Protein AF-A0A511N7L4-F1 (afdb_monomer_lite)

Structure (mmCIF, N/CA/C/O backbone):
data_AF-A0A511N7L4-F1
#
_entry.id   AF-A0A511N7L4-F1
#
loop_
_atom_site.group_PDB
_atom_site.id
_atom_site.type_symbol
_atom_site.label_atom_id
_atom_site.label_alt_id
_atom_site.label_comp_id
_atom_site.label_asym_id
_atom_site.label_entity_id
_atom_site.label_seq_id
_atom_site.pdbx_PDB_ins_code
_atom_site.Cartn_x
_atom_site.Cartn_y
_atom_site.Cartn_z
_atom_site.occupancy
_atom_site.B_iso_or_equiv
_atom_site.auth_seq_id
_atom_site.auth_comp_id
_atom_site.auth_asym_id
_atom_site.auth_atom_id
_atom_site.pdbx_PDB_model_num
ATOM 1 N N . MET A 1 1 ? 16.315 21.859 -2.098 1.00 33.00 1 MET A N 1
ATOM 2 C CA . MET A 1 1 ? 14.936 22.378 -2.155 1.00 33.00 1 MET A CA 1
ATOM 3 C C . MET A 1 1 ? 14.084 21.177 -2.526 1.00 33.00 1 MET A C 1
ATOM 5 O O . MET A 1 1 ? 14.303 20.642 -3.602 1.00 33.00 1 MET A O 1
ATOM 9 N N . LEU A 1 2 ? 13.304 20.626 -1.590 1.00 39.34 2 LEU A N 1
ATOM 10 C CA . LEU A 1 2 ? 12.375 19.543 -1.924 1.00 39.34 2 LEU A CA 1
ATOM 11 C C . LEU A 1 2 ? 11.357 20.159 -2.887 1.00 39.34 2 LEU A C 1
ATOM 13 O O . LEU A 1 2 ? 10.739 21.154 -2.514 1.00 39.34 2 LEU A O 1
ATOM 17 N N . GLU A 1 3 ? 11.254 19.630 -4.111 1.00 48.72 3 GLU A N 1
ATOM 18 C CA . GLU A 1 3 ? 10.067 19.814 -4.959 1.00 48.72 3 GLU A CA 1
ATOM 19 C C . GLU A 1 3 ? 8.860 19.705 -4.025 1.00 48.72 3 GLU A C 1
ATOM 21 O O . GLU A 1 3 ? 8.795 18.756 -3.230 1.00 48.72 3 GLU A O 1
ATOM 26 N N . THR A 1 4 ? 7.994 20.719 -3.984 1.00 55.72 4 THR A N 1
ATOM 27 C CA . THR A 1 4 ? 6.901 20.673 -3.014 1.00 55.72 4 THR A CA 1
ATOM 28 C C . THR A 1 4 ? 6.057 19.439 -3.323 1.00 55.72 4 THR A C 1
ATOM 30 O O . THR A 1 4 ? 5.954 19.023 -4.477 1.00 55.72 4 THR A O 1
ATOM 33 N N . VAL A 1 5 ? 5.489 18.793 -2.301 1.00 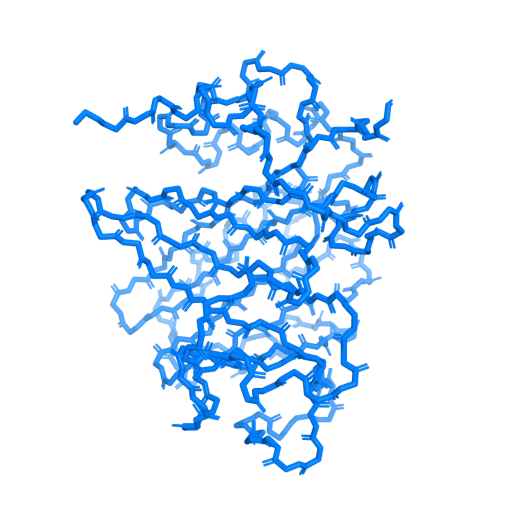52.12 5 VAL A N 1
ATOM 34 C CA . VAL A 1 5 ? 4.606 17.627 -2.500 1.00 52.12 5 VAL A CA 1
ATOM 35 C C . VAL A 1 5 ? 3.534 17.973 -3.550 1.00 52.12 5 VAL A C 1
ATOM 37 O O . VAL A 1 5 ? 3.218 17.166 -4.413 1.00 52.12 5 VAL A O 1
ATOM 40 N N . THR A 1 6 ? 3.087 19.226 -3.548 1.00 54.78 6 THR A N 1
ATOM 41 C CA . THR A 1 6 ? 2.227 19.898 -4.525 1.00 54.78 6 THR A CA 1
ATOM 42 C C . THR A 1 6 ? 2.744 19.829 -5.973 1.00 54.78 6 THR A C 1
ATOM 44 O O . THR A 1 6 ? 1.979 19.474 -6.869 1.00 54.78 6 THR A O 1
ATOM 47 N N . ASP A 1 7 ? 4.033 20.087 -6.217 1.00 56.03 7 ASP A N 1
ATOM 48 C CA . ASP A 1 7 ? 4.646 20.024 -7.556 1.00 56.03 7 ASP A CA 1
ATOM 49 C C . ASP A 1 7 ? 4.658 18.588 -8.107 1.00 56.03 7 ASP A C 1
ATOM 51 O O . ASP A 1 7 ? 4.400 18.370 -9.289 1.00 56.03 7 ASP A O 1
ATOM 55 N N . LEU A 1 8 ? 4.883 17.596 -7.237 1.00 55.50 8 LEU A N 1
ATOM 56 C CA . LEU A 1 8 ? 4.886 16.170 -7.595 1.00 55.50 8 LEU A CA 1
ATOM 57 C C . LEU A 1 8 ? 3.478 15.559 -7.730 1.00 55.50 8 LEU A C 1
ATOM 59 O O . LEU A 1 8 ? 3.349 14.475 -8.301 1.00 55.50 8 LEU A O 1
ATOM 63 N N . LEU A 1 9 ? 2.440 16.226 -7.209 1.00 59.16 9 LEU A N 1
ATOM 64 C CA . LEU A 1 9 ? 1.046 15.757 -7.214 1.00 59.16 9 LEU A CA 1
ATOM 65 C C . LEU A 1 9 ? 0.199 16.309 -8.376 1.00 59.16 9 LEU A C 1
ATOM 67 O O . LEU A 1 9 ? -0.781 15.669 -8.753 1.00 59.16 9 LEU A O 1
ATOM 71 N N . ILE A 1 10 ? 0.526 17.491 -8.921 1.00 52.78 10 ILE A N 1
ATOM 72 C CA . ILE A 1 10 ? -0.368 18.247 -9.837 1.00 52.78 10 ILE A CA 1
ATOM 73 C C . ILE A 1 10 ? 0.161 18.311 -11.269 1.00 52.78 10 ILE A C 1
ATOM 75 O O . ILE A 1 10 ? -0.605 18.423 -12.22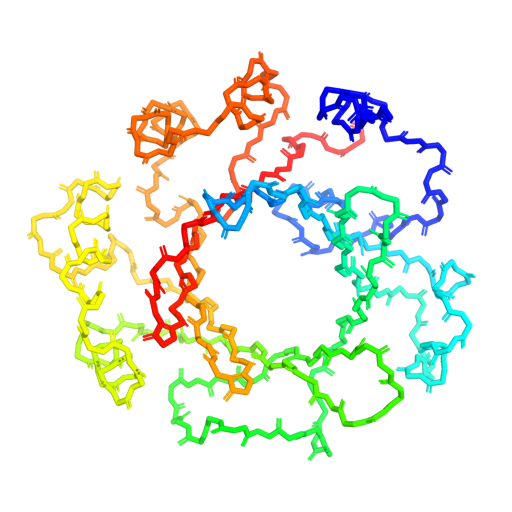3 1.00 52.78 10 ILE A O 1
ATOM 79 N N . SER A 1 11 ? 1.471 18.227 -11.440 1.00 49.41 11 SER A N 1
ATOM 80 C CA . SER A 1 11 ? 2.093 18.010 -12.736 1.00 49.41 11 SER A CA 1
ATOM 81 C C . SER A 1 11 ? 3.010 16.825 -12.551 1.00 49.41 11 SER A C 1
ATOM 83 O O . SER A 1 11 ? 4.188 17.043 -12.270 1.00 49.41 11 SER A O 1
ATOM 85 N N . PRO A 1 12 ? 2.507 15.572 -12.662 1.00 50.91 12 PRO A N 1
ATOM 86 C CA . PRO A 1 12 ? 3.429 14.477 -12.900 1.00 50.91 12 PRO A CA 1
ATOM 87 C C . PRO A 1 12 ? 4.321 14.978 -14.042 1.00 50.91 12 PRO A C 1
ATOM 89 O O . PRO A 1 12 ? 3.769 15.438 -15.051 1.00 50.91 12 PRO A O 1
ATOM 92 N N . PRO A 1 13 ? 5.659 15.038 -13.882 1.00 46.03 13 PRO A N 1
ATOM 93 C CA . PRO A 1 13 ? 6.534 15.418 -14.983 1.00 46.03 13 PRO A CA 1
ATOM 94 C C . PRO A 1 13 ? 6.149 14.612 -16.234 1.00 46.03 13 PRO A C 1
ATOM 96 O O . PRO A 1 13 ? 5.380 13.660 -16.137 1.00 46.03 13 PRO A O 1
ATOM 99 N N . ASN A 1 14 ? 6.686 14.922 -17.411 1.00 50.12 14 ASN A N 1
ATOM 100 C CA . ASN A 1 14 ? 6.622 14.010 -18.563 1.00 50.12 14 ASN A CA 1
ATOM 101 C C . ASN A 1 14 ? 7.264 12.642 -18.198 1.00 50.12 14 ASN A C 1
ATOM 103 O O . ASN A 1 14 ? 8.372 12.331 -18.627 1.00 50.12 14 ASN A O 1
ATOM 107 N N . LEU A 1 15 ? 6.609 11.835 -17.356 1.00 58.25 15 LEU A N 1
ATOM 108 C CA . LEU A 1 15 ? 7.134 10.727 -16.549 1.00 58.25 15 LEU A CA 1
ATOM 109 C C . LEU A 1 15 ? 7.128 9.427 -17.367 1.00 58.25 15 LEU A C 1
ATOM 111 O O . LEU A 1 15 ? 7.061 8.316 -16.848 1.00 58.25 15 LEU A O 1
ATOM 115 N N . GLY A 1 16 ? 7.269 9.607 -18.676 1.00 62.03 16 GLY A N 1
ATOM 116 C CA . GLY A 1 16 ? 7.432 8.598 -19.696 1.00 62.03 16 GLY A CA 1
ATOM 117 C C . GLY A 1 16 ? 6.225 7.699 -19.926 1.00 62.03 16 GLY A C 1
ATOM 118 O O . GLY A 1 16 ? 5.074 8.115 -19.876 1.00 62.03 16 GLY A O 1
ATOM 119 N N . ASP A 1 17 ? 6.539 6.487 -20.341 1.00 84.69 17 ASP A N 1
ATOM 120 C CA . ASP A 1 17 ? 5.655 5.492 -20.922 1.00 84.69 17 ASP A CA 1
ATOM 121 C C . ASP A 1 17 ? 5.023 4.655 -19.811 1.00 84.69 17 ASP A C 1
ATOM 123 O O . ASP A 1 17 ? 5.534 3.611 -19.401 1.00 84.69 17 ASP A O 1
ATOM 127 N N . PHE A 1 18 ? 3.936 5.186 -19.261 1.00 88.25 18 PHE A N 1
ATOM 128 C CA . PHE A 1 18 ? 3.133 4.496 -18.263 1.00 88.25 18 PHE A CA 1
ATOM 129 C C . PHE A 1 18 ? 2.311 3.367 -18.877 1.00 88.25 18 PHE A C 1
ATOM 131 O O . PHE A 1 18 ? 1.890 3.441 -20.032 1.00 88.25 18 PHE A O 1
ATOM 138 N N . ASN A 1 19 ? 1.992 2.365 -18.062 1.00 89.69 19 ASN A N 1
ATOM 139 C CA . ASN A 1 19 ? 1.049 1.326 -18.449 1.00 89.69 19 ASN A CA 1
ATOM 140 C C . ASN A 1 19 ? -0.362 1.922 -18.668 1.00 89.69 19 ASN A C 1
ATOM 142 O O . ASN A 1 19 ? -0.991 2.381 -17.707 1.00 89.69 19 ASN A O 1
ATOM 146 N N . PRO A 1 20 ? -0.917 1.898 -19.898 1.00 87.19 20 PRO A N 1
ATOM 147 C CA . PRO A 1 20 ? -2.251 2.438 -20.171 1.00 87.19 20 PRO A CA 1
ATOM 148 C C . PRO A 1 20 ? -3.374 1.621 -19.514 1.00 87.19 20 PRO A C 1
ATOM 150 O O . PRO A 1 20 ? -4.504 2.108 -19.413 1.00 87.19 20 PRO A O 1
ATOM 153 N N . GLN A 1 21 ? -3.076 0.392 -19.086 1.00 90.50 21 GLN A N 1
ATOM 154 C CA . GLN A 1 21 ? -3.975 -0.539 -18.402 1.00 90.50 21 GLN A CA 1
ATOM 155 C C . GLN A 1 21 ? -3.470 -0.848 -16.983 1.00 90.50 21 GLN A C 1
ATOM 157 O O . GLN A 1 21 ? -3.616 -1.971 -16.505 1.00 90.50 21 GLN A O 1
ATOM 162 N N . SER A 1 22 ? -2.845 0.137 -16.328 1.00 91.81 22 SER A N 1
ATOM 163 C CA . SER A 1 22 ? -2.316 -0.012 -14.972 1.00 91.81 22 SER A CA 1
ATOM 164 C C . SER A 1 22 ? -3.357 -0.582 -14.011 1.00 91.81 22 SER A C 1
ATOM 166 O O . SER A 1 22 ? -4.480 -0.085 -13.911 1.00 91.81 22 SER A O 1
ATOM 168 N N . THR A 1 23 ? -2.942 -1.598 -13.259 1.00 92.44 23 THR A N 1
ATOM 169 C CA . THR A 1 23 ? -3.690 -2.156 -12.127 1.00 92.44 23 THR A CA 1
ATOM 170 C C . THR A 1 23 ? -3.114 -1.702 -10.787 1.00 92.44 23 THR A C 1
ATOM 172 O O . THR A 1 23 ? -3.504 -2.237 -9.752 1.00 92.44 23 THR A O 1
ATOM 175 N N . LEU A 1 24 ? -2.178 -0.742 -10.791 1.00 92.50 24 LEU A N 1
ATOM 176 C CA . LEU A 1 24 ? -1.517 -0.251 -9.579 1.00 92.50 24 LEU A CA 1
ATOM 177 C C . LEU A 1 24 ? -2.517 0.353 -8.591 1.00 92.50 24 LEU A C 1
ATOM 179 O O . LEU A 1 24 ? -2.373 0.190 -7.385 1.00 92.50 24 LEU A O 1
ATOM 183 N N . THR A 1 25 ? -3.537 1.045 -9.100 1.00 92.88 25 THR A N 1
ATOM 184 C CA . THR A 1 25 ? -4.555 1.693 -8.272 1.00 92.88 25 THR A CA 1
ATOM 185 C C . THR A 1 25 ? -5.967 1.377 -8.768 1.00 92.88 25 THR A C 1
ATOM 187 O O . THR A 1 25 ? -6.153 1.096 -9.955 1.00 92.88 25 THR A O 1
ATOM 190 N N . PRO A 1 26 ? -6.999 1.473 -7.905 1.00 89.00 26 PRO A N 1
ATOM 191 C CA . PRO A 1 26 ? -8.380 1.186 -8.299 1.00 89.00 26 PRO A CA 1
ATOM 192 C C . PRO A 1 26 ? -8.933 2.096 -9.407 1.00 89.00 26 PRO A C 1
ATOM 194 O O . PRO A 1 26 ? -9.853 1.696 -10.114 1.00 89.00 26 PRO A O 1
ATOM 197 N N . SER A 1 27 ? -8.401 3.315 -9.563 1.00 89.25 27 SER A N 1
ATOM 198 C CA . SER A 1 27 ? -8.796 4.245 -10.632 1.00 89.25 27 SER A CA 1
ATOM 199 C C . SER A 1 27 ? -8.090 3.973 -11.966 1.00 89.25 27 SER A C 1
ATOM 201 O O . SER A 1 27 ? -8.342 4.677 -12.944 1.00 89.25 27 SER A O 1
ATOM 203 N N . GLY A 1 28 ? -7.187 2.987 -12.021 1.00 91.75 28 GLY A N 1
ATOM 204 C CA . GLY A 1 28 ? -6.318 2.745 -13.172 1.00 91.75 28 GLY A CA 1
ATOM 205 C C . GLY A 1 28 ? -5.202 3.786 -13.321 1.00 91.75 28 GLY A C 1
ATOM 206 O O . GLY A 1 28 ? -4.546 3.842 -14.361 1.00 91.75 28 GLY A O 1
ATOM 207 N N . CYS A 1 29 ? -4.977 4.628 -12.305 1.00 91.50 29 CYS A N 1
ATOM 208 C CA . CYS A 1 29 ? -3.857 5.558 -12.288 1.00 91.50 29 CYS A CA 1
ATOM 209 C C . CYS A 1 29 ? -2.536 4.780 -12.106 1.00 91.50 29 CYS A C 1
ATOM 211 O O . CYS A 1 29 ? -2.433 3.955 -11.193 1.00 91.50 29 CYS A O 1
ATOM 213 N N . PRO A 1 30 ? -1.505 5.019 -12.937 1.00 92.31 30 PRO A N 1
ATOM 214 C CA . PRO A 1 30 ? -0.198 4.370 -12.858 1.00 92.31 30 PRO A CA 1
ATOM 215 C C . PRO A 1 30 ? 0.712 5.017 -11.811 1.00 92.31 30 PRO A C 1
ATOM 217 O O . PRO A 1 30 ? 1.926 4.848 -11.874 1.00 92.31 30 PRO A O 1
ATOM 220 N N . ILE A 1 31 ? 0.139 5.777 -10.873 1.00 90.88 31 ILE A N 1
ATOM 221 C CA . ILE A 1 31 ? 0.857 6.468 -9.809 1.00 90.88 31 ILE A CA 1
ATOM 222 C C . ILE A 1 31 ? 0.084 6.307 -8.499 1.00 90.88 31 ILE A C 1
ATOM 224 O O . ILE A 1 31 ? -1.109 6.608 -8.422 1.00 90.88 31 ILE A O 1
ATOM 228 N N . GLU A 1 32 ? 0.783 5.878 -7.457 1.00 93.06 32 GLU A N 1
ATOM 229 C CA . GLU A 1 32 ? 0.314 5.940 -6.074 1.00 93.06 32 GLU A CA 1
ATOM 230 C C . GLU A 1 32 ? 1.348 6.693 -5.241 1.00 93.06 32 GLU A C 1
ATOM 232 O O . GLU A 1 32 ? 2.531 6.359 -5.276 1.00 93.06 32 GLU A O 1
ATOM 237 N N . TRP A 1 33 ? 0.923 7.704 -4.488 1.00 92.44 33 TRP A N 1
ATOM 238 C CA . TRP A 1 33 ? 1.773 8.388 -3.517 1.00 92.44 33 TRP A CA 1
ATOM 239 C C . TRP A 1 33 ? 1.506 7.835 -2.128 1.00 92.44 33 TRP A C 1
ATOM 241 O O . TRP A 1 33 ? 0.355 7.693 -1.727 1.00 92.44 33 TRP A O 1
ATOM 251 N N . THR A 1 34 ? 2.568 7.614 -1.365 1.00 93.31 34 THR A N 1
ATOM 252 C CA . THR A 1 34 ? 2.497 7.106 0.001 1.00 93.31 34 THR A CA 1
ATOM 253 C C . THR A 1 34 ? 3.169 8.085 0.950 1.00 93.31 34 THR A C 1
ATOM 255 O O . THR A 1 34 ? 4.371 8.353 0.865 1.00 93.31 34 THR A O 1
ATOM 258 N N . PHE A 1 35 ? 2.382 8.604 1.886 1.00 92.06 35 PHE A N 1
ATOM 259 C CA . PHE A 1 35 ? 2.865 9.402 3.007 1.00 92.06 35 PHE A CA 1
ATOM 260 C C . PHE A 1 35 ? 3.192 8.488 4.178 1.00 92.06 35 PHE A C 1
ATOM 262 O O . PHE A 1 35 ? 2.412 7.590 4.482 1.00 92.06 35 PHE A O 1
ATOM 269 N N . ALA A 1 36 ? 4.308 8.732 4.861 1.00 91.19 36 ALA A N 1
ATOM 270 C CA . ALA A 1 36 ? 4.699 7.998 6.061 1.00 91.19 36 ALA A CA 1
ATOM 271 C C . ALA A 1 36 ? 4.820 8.948 7.255 1.00 91.19 36 ALA A C 1
ATOM 273 O O . ALA A 1 36 ? 5.428 10.010 7.142 1.00 91.19 36 ALA A O 1
ATOM 274 N N . SER A 1 37 ? 4.279 8.563 8.415 1.00 89.62 37 SER A N 1
ATOM 275 C CA . SER A 1 37 ? 4.320 9.401 9.622 1.00 89.62 37 SER A CA 1
ATOM 276 C C . SER A 1 37 ? 5.741 9.629 10.131 1.00 89.62 37 SER A C 1
ATOM 278 O O . SER A 1 37 ? 5.993 10.622 10.808 1.00 89.62 37 SER A O 1
ATOM 280 N N . HIS A 1 38 ? 6.665 8.696 9.861 1.00 82.81 38 HIS A N 1
ATOM 281 C CA . HIS A 1 38 ? 8.066 8.848 10.230 1.00 82.81 38 HIS A CA 1
ATOM 282 C C . HIS A 1 38 ? 9.005 7.850 9.505 1.00 82.81 38 HIS A C 1
ATOM 284 O O . HIS A 1 38 ? 8.701 6.659 9.475 1.00 82.81 38 HIS A O 1
ATOM 290 N N . PRO A 1 39 ? 10.184 8.272 8.999 1.00 73.56 39 PRO A N 1
ATOM 291 C CA . PRO A 1 39 ? 10.529 9.668 8.736 1.00 73.56 39 PRO A CA 1
ATOM 292 C C . PRO A 1 39 ? 9.524 10.274 7.750 1.00 73.56 39 PRO A C 1
ATOM 294 O O . PRO A 1 39 ? 9.004 9.550 6.898 1.00 73.56 39 PRO A O 1
ATOM 297 N N . GLU A 1 40 ? 9.258 11.579 7.871 1.00 71.00 40 GLU A N 1
ATOM 298 C CA . GLU A 1 40 ? 8.428 12.311 6.906 1.00 71.00 40 GLU A CA 1
ATOM 299 C C . GLU A 1 40 ? 9.093 12.211 5.531 1.00 71.00 40 GLU A C 1
ATOM 301 O O . GLU A 1 40 ? 10.061 12.903 5.212 1.00 71.00 40 GLU A O 1
ATOM 306 N N . THR A 1 41 ? 8.630 11.249 4.746 1.00 73.44 41 THR A N 1
ATOM 307 C CA . THR A 1 41 ? 9.169 10.920 3.434 1.00 73.44 41 THR A CA 1
ATOM 308 C C . THR A 1 41 ? 7.998 10.742 2.497 1.00 73.44 41 THR A C 1
ATOM 310 O O . THR A 1 41 ? 7.020 10.069 2.825 1.00 73.44 41 THR A O 1
ATOM 313 N N . LEU A 1 42 ? 8.106 11.367 1.328 1.00 74.25 42 LEU A N 1
ATOM 314 C CA . LEU A 1 42 ? 7.215 11.085 0.222 1.00 74.25 42 LEU A CA 1
ATOM 315 C C . LEU A 1 42 ? 7.773 9.872 -0.516 1.00 74.25 42 LEU A C 1
ATOM 317 O O . LEU A 1 42 ? 8.892 9.897 -1.042 1.00 74.25 42 LEU A O 1
ATOM 321 N N . ARG A 1 43 ? 6.983 8.809 -0.518 1.00 88.88 43 ARG A N 1
ATOM 322 C CA . ARG A 1 43 ? 7.202 7.611 -1.318 1.00 88.88 43 ARG A CA 1
ATOM 323 C C . ARG A 1 43 ? 6.194 7.634 -2.457 1.00 88.88 43 ARG A C 1
ATOM 325 O O . ARG A 1 43 ? 5.118 8.213 -2.311 1.00 88.88 43 ARG A O 1
ATOM 332 N N . TYR A 1 44 ? 6.520 7.031 -3.584 1.00 89.94 44 TYR A N 1
ATOM 333 C CA . TYR A 1 44 ? 5.533 6.816 -4.633 1.00 89.94 44 TYR A CA 1
ATOM 334 C C . TYR A 1 44 ? 5.864 5.572 -5.441 1.00 89.94 44 TYR A C 1
ATOM 336 O O . TYR A 1 44 ? 7.032 5.224 -5.612 1.00 89.94 44 TYR A O 1
ATOM 344 N N . THR A 1 45 ? 4.828 4.911 -5.929 1.00 93.19 45 THR A N 1
ATOM 345 C CA . THR A 1 45 ? 4.924 3.751 -6.808 1.00 93.19 45 THR A CA 1
ATOM 346 C C . THR A 1 45 ? 4.457 4.158 -8.195 1.00 93.19 45 THR A C 1
ATOM 348 O O . THR A 1 45 ? 3.447 4.849 -8.327 1.00 93.19 45 THR A O 1
ATOM 351 N N . LEU A 1 46 ? 5.202 3.756 -9.222 1.00 92.69 46 LEU A N 1
ATOM 352 C CA . LEU A 1 46 ? 4.889 4.018 -10.627 1.00 92.69 46 LEU A CA 1
ATOM 353 C C . LEU A 1 46 ? 4.741 2.706 -11.399 1.00 92.69 46 LEU A C 1
ATOM 355 O O . LEU A 1 46 ? 5.555 1.809 -11.198 1.00 92.69 46 LEU A O 1
ATOM 359 N N . ASP A 1 47 ? 3.775 2.618 -12.314 1.00 92.94 47 ASP A N 1
ATOM 360 C CA . ASP A 1 47 ? 3.657 1.514 -13.283 1.00 92.94 47 ASP A CA 1
ATOM 361 C C . ASP A 1 47 ? 4.263 1.919 -14.638 1.00 92.94 47 ASP A C 1
ATOM 363 O O . ASP A 1 47 ? 3.629 2.604 -15.448 1.00 92.94 47 ASP A O 1
ATOM 367 N N . LEU A 1 48 ? 5.528 1.551 -14.848 1.00 90.44 48 LEU A N 1
ATOM 368 C CA . LEU A 1 48 ? 6.387 2.078 -15.910 1.00 90.44 48 LEU A CA 1
ATOM 369 C C . LEU A 1 48 ? 6.772 1.019 -16.934 1.00 90.44 48 LEU A C 1
ATOM 371 O O . LEU A 1 48 ? 6.988 -0.146 -16.598 1.00 90.44 48 LEU A O 1
ATOM 375 N N . HIS A 1 49 ? 6.983 1.454 -18.176 1.00 90.31 49 HIS A N 1
ATOM 376 C CA . HIS A 1 49 ? 7.601 0.621 -19.198 1.00 90.31 49 HIS A CA 1
ATOM 377 C C . HIS A 1 49 ? 9.040 0.255 -18.802 1.00 90.31 49 HIS A C 1
ATOM 379 O O . HIS A 1 49 ? 9.834 1.099 -18.375 1.00 90.31 49 HIS A O 1
ATOM 385 N N . ALA A 1 50 ? 9.432 -0.988 -19.090 1.00 88.19 50 ALA A N 1
ATOM 386 C CA . ALA A 1 50 ? 10.759 -1.557 -18.837 1.00 88.19 50 ALA A CA 1
ATOM 387 C C . ALA A 1 50 ? 11.963 -0.694 -19.268 1.00 88.19 50 ALA A C 1
ATOM 389 O O . ALA A 1 50 ? 13.032 -0.759 -18.663 1.00 88.19 50 ALA A O 1
ATOM 390 N N . ARG A 1 51 ? 11.811 0.158 -20.292 1.00 88.19 51 ARG A N 1
ATOM 391 C CA . ARG A 1 51 ? 12.889 1.018 -20.801 1.00 88.19 51 ARG A CA 1
ATOM 392 C C . ARG A 1 51 ? 13.289 2.125 -19.820 1.00 88.19 51 ARG A C 1
ATOM 394 O O . ARG A 1 51 ? 14.428 2.586 -19.854 1.00 88.19 51 ARG A O 1
ATOM 401 N N . GLN A 1 52 ? 12.371 2.527 -18.942 1.00 88.62 52 GLN A N 1
ATOM 402 C CA . GLN A 1 52 ? 12.585 3.571 -17.934 1.00 88.62 52 GLN A CA 1
ATOM 403 C C . GLN A 1 52 ? 13.153 3.037 -16.621 1.00 88.62 52 GLN A C 1
ATOM 405 O O . GLN A 1 52 ? 13.453 3.812 -15.717 1.00 88.62 52 GLN A O 1
ATOM 410 N N . ILE A 1 53 ? 13.303 1.721 -16.508 1.00 88.69 53 ILE A N 1
ATOM 411 C CA . ILE A 1 53 ? 13.769 1.082 -15.287 1.00 88.69 53 ILE A CA 1
ATOM 412 C C . ILE A 1 53 ? 15.286 1.252 -15.173 1.00 88.69 53 ILE A C 1
ATOM 414 O O . ILE A 1 53 ? 15.985 1.089 -16.187 1.00 88.69 53 ILE A O 1
ATOM 418 N N . PRO A 1 54 ? 15.811 1.579 -13.971 1.00 88.56 54 PRO A N 1
ATOM 419 C CA . PRO A 1 54 ? 17.244 1.719 -13.749 1.00 88.56 54 PRO A CA 1
ATOM 420 C C . PRO A 1 54 ? 18.030 0.508 -14.255 1.00 88.56 54 PRO A C 1
ATOM 422 O O . PRO A 1 54 ? 17.627 -0.635 -14.041 1.00 88.56 54 PRO A O 1
ATOM 425 N N . GLU A 1 55 ? 19.174 0.751 -14.897 1.00 90.38 55 GLU A N 1
ATOM 426 C CA . GLU A 1 55 ? 19.931 -0.289 -15.613 1.00 90.38 55 GLU A CA 1
ATOM 427 C C . GLU A 1 55 ? 20.293 -1.491 -14.737 1.00 90.38 55 GLU A C 1
ATOM 429 O O . GLU A 1 55 ? 20.184 -2.630 -15.182 1.00 90.38 55 GLU A O 1
ATOM 434 N N . HIS A 1 56 ? 20.631 -1.248 -13.469 1.00 90.69 56 HIS A N 1
ATOM 435 C CA . HIS A 1 56 ? 20.975 -2.290 -12.500 1.00 90.69 56 HIS A CA 1
ATOM 436 C C . HIS A 1 56 ? 19.801 -3.216 -12.124 1.00 90.69 56 HIS A C 1
ATOM 438 O O . HIS A 1 56 ? 20.037 -4.297 -11.591 1.00 90.69 56 HIS A O 1
ATOM 444 N N . LEU A 1 57 ? 18.551 -2.820 -12.399 1.00 91.25 57 LEU A N 1
ATOM 445 C CA . LEU A 1 57 ? 17.343 -3.618 -12.145 1.00 91.25 57 LEU A CA 1
ATOM 446 C C . LEU A 1 57 ? 16.789 -4.285 -13.410 1.00 91.25 57 LEU A C 1
ATOM 448 O O . LEU A 1 57 ? 16.033 -5.245 -13.299 1.00 91.25 57 LEU A O 1
ATOM 452 N N . ARG A 1 58 ? 17.183 -3.842 -14.612 1.00 89.69 58 ARG A N 1
ATOM 453 C CA . ARG A 1 58 ? 16.711 -4.420 -15.886 1.00 89.69 58 ARG A CA 1
ATOM 454 C C . ARG A 1 58 ? 16.905 -5.940 -16.018 1.00 89.69 58 ARG A C 1
ATOM 456 O O . ARG A 1 58 ? 16.023 -6.568 -16.602 1.00 89.69 58 ARG A O 1
ATOM 463 N N . PRO A 1 59 ? 17.969 -6.572 -15.475 1.00 91.69 59 PRO A N 1
ATOM 464 C CA . PRO A 1 59 ? 18.104 -8.030 -15.521 1.00 91.69 59 PRO A CA 1
ATOM 465 C C . PRO A 1 59 ? 16.952 -8.800 -14.855 1.00 91.69 59 PRO A C 1
ATOM 467 O O . PRO A 1 59 ? 16.760 -9.972 -15.157 1.00 91.69 59 PRO A O 1
ATOM 470 N N . LEU A 1 60 ? 16.172 -8.155 -13.979 1.00 87.81 60 LEU A N 1
ATOM 471 C CA . LEU A 1 60 ? 15.013 -8.747 -13.303 1.00 87.81 60 LEU A CA 1
ATOM 472 C C . LEU A 1 60 ? 13.717 -8.686 -14.122 1.00 87.81 60 LEU A C 1
ATOM 474 O O . LEU A 1 60 ? 12.671 -9.120 -13.642 1.00 87.81 60 LEU A O 1
ATOM 478 N N . MET A 1 61 ? 13.772 -8.151 -15.343 1.00 86.69 61 MET A N 1
ATOM 479 C CA . MET A 1 61 ? 12.602 -7.913 -16.189 1.00 86.69 61 MET A CA 1
ATOM 480 C C . MET A 1 61 ? 12.513 -8.759 -17.473 1.00 86.69 61 MET A C 1
ATOM 482 O O . MET A 1 61 ? 11.972 -8.264 -18.468 1.00 86.69 61 MET A O 1
ATOM 486 N N . PRO A 1 62 ? 13.028 -10.003 -17.541 1.00 83.75 62 PRO A N 1
ATOM 487 C CA . PRO A 1 62 ? 12.939 -10.764 -18.779 1.00 83.75 62 PRO A CA 1
ATOM 488 C C . PRO A 1 62 ? 11.464 -11.006 -19.138 1.00 83.75 62 PRO A C 1
ATOM 490 O O . PRO A 1 62 ? 10.727 -11.641 -18.390 1.00 83.75 62 PRO A O 1
ATOM 493 N N . GLY A 1 63 ? 11.033 -10.471 -20.284 1.00 83.38 63 GLY A N 1
ATOM 494 C CA . GLY A 1 63 ? 9.670 -10.637 -20.800 1.00 83.38 63 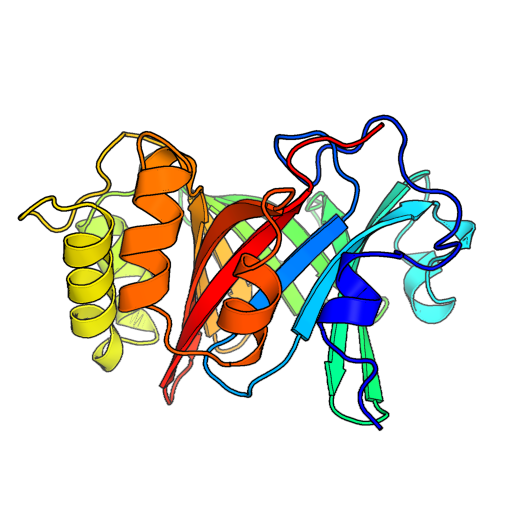GLY A CA 1
ATOM 495 C C . GLY A 1 63 ? 8.601 -9.719 -20.192 1.00 83.38 63 GLY A C 1
ATOM 496 O O . GLY A 1 63 ? 7.437 -9.856 -20.556 1.00 83.38 63 GLY A O 1
ATOM 497 N N . LEU A 1 64 ? 8.960 -8.776 -19.312 1.00 85.25 64 LEU A N 1
ATOM 498 C CA . LEU A 1 64 ? 8.013 -7.800 -18.759 1.00 85.25 64 LEU A CA 1
ATOM 499 C C . LEU A 1 64 ? 8.014 -6.509 -19.585 1.00 85.25 64 LEU A C 1
ATOM 501 O O . LEU A 1 64 ? 9.049 -5.858 -19.724 1.00 85.25 64 LEU A O 1
ATOM 505 N N . THR A 1 65 ? 6.853 -6.108 -20.106 1.00 88.50 65 THR A N 1
ATOM 506 C CA . THR A 1 65 ? 6.695 -4.810 -20.791 1.00 88.50 65 THR A CA 1
ATOM 507 C C . THR A 1 65 ? 6.592 -3.661 -19.791 1.00 88.50 65 THR A C 1
ATOM 509 O O . THR A 1 65 ? 7.247 -2.634 -19.967 1.00 88.50 65 THR A O 1
ATOM 512 N N . TYR A 1 66 ? 5.820 -3.867 -18.723 1.00 90.50 66 TYR A N 1
ATOM 513 C CA . TYR A 1 66 ? 5.568 -2.903 -17.656 1.00 90.50 66 TYR A CA 1
ATOM 514 C C . TYR A 1 66 ? 5.857 -3.531 -16.292 1.00 90.50 66 TYR A C 1
ATOM 516 O O . TYR A 1 66 ? 5.790 -4.754 -16.137 1.00 90.50 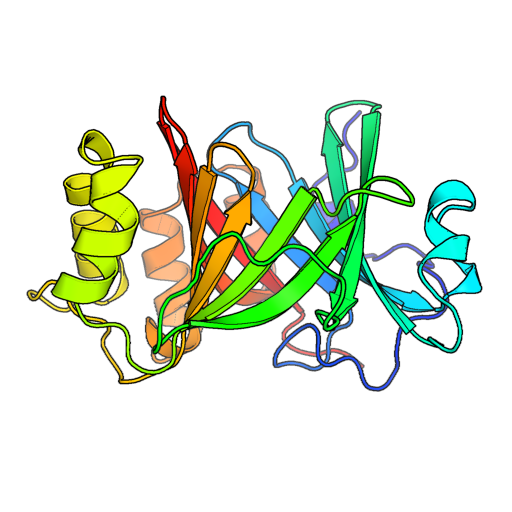66 TYR A O 1
ATOM 524 N N . CYS A 1 67 ? 6.199 -2.703 -15.312 1.00 91.25 67 CYS A N 1
ATOM 525 C CA . CYS A 1 67 ? 6.416 -3.134 -13.939 1.00 91.25 67 CYS A CA 1
ATOM 526 C C . CYS A 1 67 ? 6.200 -1.993 -12.953 1.00 91.25 67 CYS A C 1
ATOM 528 O O . CYS A 1 67 ? 6.333 -0.812 -13.289 1.00 91.25 67 CYS A O 1
ATOM 530 N N . TRP A 1 68 ? 5.984 -2.365 -11.698 1.00 94.31 68 TRP A N 1
ATOM 531 C CA . TRP A 1 68 ? 5.855 -1.403 -10.622 1.00 94.31 68 TRP A CA 1
ATOM 532 C C . TRP A 1 68 ? 7.222 -1.055 -10.046 1.00 94.31 68 TRP A C 1
ATOM 534 O O . TRP A 1 68 ? 8.047 -1.927 -9.772 1.00 94.31 68 TRP A O 1
ATOM 544 N N . VAL A 1 69 ? 7.464 0.235 -9.846 1.00 92.94 69 VAL A N 1
ATOM 545 C CA . VAL A 1 69 ? 8.682 0.744 -9.219 1.00 92.94 69 VAL A CA 1
ATOM 546 C C . VAL A 1 69 ? 8.296 1.597 -8.039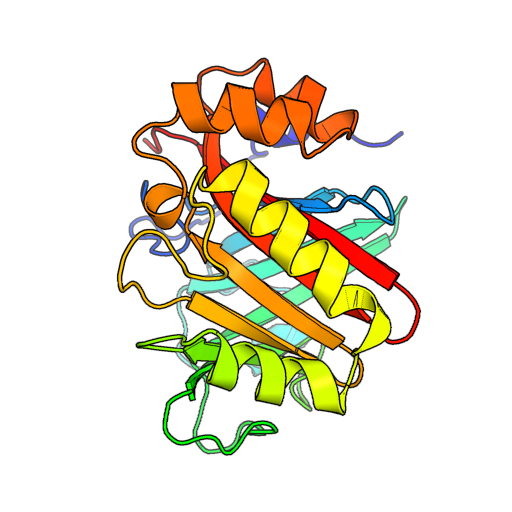 1.00 92.94 69 VAL A C 1
ATOM 548 O O . VAL A 1 69 ? 7.702 2.661 -8.208 1.00 92.94 69 VAL A O 1
ATOM 551 N N . HIS A 1 70 ? 8.677 1.152 -6.852 1.00 93.19 70 HIS A N 1
ATOM 552 C CA . HIS A 1 70 ? 8.589 1.955 -5.651 1.00 93.19 70 HIS A CA 1
ATOM 553 C C . HIS A 1 70 ? 9.829 2.851 -5.554 1.00 93.19 70 HIS A C 1
ATOM 555 O O . HIS A 1 70 ? 10.976 2.407 -5.681 1.00 93.19 70 HIS A O 1
ATOM 561 N N . ILE A 1 71 ? 9.584 4.144 -5.378 1.00 89.44 71 ILE A N 1
ATOM 562 C CA . ILE A 1 71 ? 10.594 5.190 -5.326 1.00 89.44 71 ILE A CA 1
ATOM 563 C C . ILE A 1 71 ? 10.477 5.903 -3.987 1.00 89.44 71 ILE A C 1
ATOM 565 O O . ILE A 1 71 ? 9.425 6.427 -3.616 1.00 89.44 71 ILE A O 1
ATOM 569 N N . GLN A 1 72 ? 11.598 5.962 -3.278 1.00 88.06 72 GLN A N 1
ATOM 570 C CA . GLN A 1 72 ? 11.730 6.713 -2.040 1.00 88.06 72 GLN A CA 1
ATOM 571 C C . GLN A 1 72 ? 12.756 7.825 -2.237 1.00 88.06 72 GLN A C 1
ATOM 573 O O . GLN A 1 72 ? 13.922 7.562 -2.544 1.00 88.06 72 GLN A O 1
ATOM 578 N N . LYS A 1 73 ? 12.330 9.071 -2.020 1.00 80.44 73 LYS A N 1
ATOM 579 C CA . LYS A 1 73 ? 13.213 10.242 -2.018 1.00 80.44 73 LYS A CA 1
ATOM 580 C C . LYS A 1 73 ? 13.540 10.647 -0.578 1.00 80.44 73 LYS A C 1
ATOM 582 O O . LYS A 1 73 ? 12.662 10.732 0.279 1.00 80.44 73 LYS A O 1
ATOM 587 N N . THR A 1 74 ? 14.811 10.897 -0.282 1.00 76.19 74 THR A N 1
ATOM 588 C CA . THR A 1 74 ? 15.273 11.417 1.016 1.00 76.19 74 THR A CA 1
ATOM 589 C C . THR A 1 74 ? 16.387 12.434 0.778 1.00 76.19 74 THR A C 1
ATOM 591 O O . THR A 1 74 ? 17.534 12.082 0.499 1.00 76.19 74 THR A O 1
ATOM 594 N N . GLY A 1 75 ? 16.042 13.723 0.845 1.00 75.06 75 GLY A N 1
ATOM 595 C CA . GLY A 1 75 ? 16.947 14.796 0.425 1.00 75.06 75 GLY A CA 1
ATOM 596 C C . GLY A 1 75 ? 17.300 14.663 -1.060 1.00 75.06 75 GLY A C 1
ATOM 597 O O . GLY A 1 75 ? 16.409 14.629 -1.901 1.00 75.06 75 GLY A O 1
ATOM 598 N N . SER A 1 76 ? 18.593 14.571 -1.377 1.00 77.56 76 SER A N 1
ATOM 599 C CA . SER A 1 76 ? 19.099 14.322 -2.737 1.00 77.56 76 SER A CA 1
ATOM 600 C C . SER A 1 76 ? 19.169 12.838 -3.122 1.00 77.56 76 SER A C 1
ATOM 602 O O . SER A 1 76 ? 19.425 12.523 -4.282 1.00 77.56 76 SER A O 1
ATOM 604 N N . HIS A 1 77 ? 18.962 11.917 -2.177 1.00 81.06 77 HIS A N 1
ATOM 605 C CA . HIS A 1 77 ? 19.074 10.484 -2.435 1.00 81.06 77 HIS A CA 1
ATOM 606 C C . HIS A 1 77 ? 17.736 9.926 -2.919 1.00 81.06 77 HIS A C 1
ATOM 608 O O . HIS A 1 77 ? 16.700 10.140 -2.287 1.00 81.06 77 HIS A O 1
ATOM 614 N N . THR A 1 78 ? 17.770 9.181 -4.025 1.00 84.12 78 THR A N 1
ATOM 615 C CA . THR A 1 78 ? 16.609 8.466 -4.569 1.00 84.12 78 THR A CA 1
ATOM 616 C C . THR A 1 78 ? 16.902 6.974 -4.570 1.00 84.12 78 THR A C 1
ATOM 618 O O . THR A 1 78 ? 17.864 6.526 -5.197 1.00 84.12 78 THR A O 1
ATOM 621 N N . ARG A 1 79 ? 16.070 6.202 -3.876 1.00 88.62 79 ARG A N 1
ATOM 622 C CA . ARG A 1 79 ? 16.132 4.741 -3.861 1.00 88.62 79 ARG A CA 1
ATOM 623 C C . ARG A 1 79 ? 15.022 4.189 -4.743 1.00 88.62 79 ARG A C 1
ATOM 625 O O . ARG A 1 79 ? 13.879 4.619 -4.623 1.00 88.62 79 ARG A O 1
ATOM 632 N N . HIS A 1 80 ? 15.378 3.232 -5.592 1.00 91.19 80 HIS A N 1
ATOM 633 C CA . HIS A 1 80 ? 14.443 2.510 -6.447 1.00 91.19 80 HIS A CA 1
ATOM 634 C C . HIS A 1 80 ? 14.299 1.076 -5.940 1.00 91.19 80 HIS A C 1
ATOM 636 O O . HIS A 1 80 ? 15.262 0.477 -5.449 1.00 91.19 80 HIS A O 1
ATOM 642 N N . GLN A 1 81 ? 13.095 0.540 -6.052 1.00 94.19 81 GLN A N 1
ATOM 643 C CA . GLN A 1 81 ? 12.773 -0.847 -5.767 1.00 94.19 81 GLN A CA 1
ATOM 644 C C . GLN A 1 81 ? 11.839 -1.337 -6.864 1.00 94.19 81 GLN A C 1
ATOM 646 O O . GLN A 1 81 ? 10.749 -0.797 -7.041 1.00 94.19 81 GLN A O 1
ATOM 651 N N . LEU A 1 82 ? 12.274 -2.339 -7.615 1.00 94.50 82 LEU A N 1
ATOM 652 C CA . LEU A 1 82 ? 11.417 -3.011 -8.579 1.00 94.50 82 LEU A CA 1
ATOM 653 C C . LEU A 1 82 ? 10.482 -3.956 -7.825 1.00 94.50 82 LEU A C 1
ATOM 655 O O . LEU A 1 82 ? 10.963 -4.766 -7.036 1.00 94.50 82 LEU A O 1
ATOM 659 N N . LEU A 1 83 ? 9.185 -3.882 -8.098 1.00 94.00 83 LEU A N 1
ATOM 660 C CA . LEU A 1 83 ? 8.183 -4.841 -7.651 1.00 94.00 83 LEU A CA 1
ATOM 661 C C . LEU A 1 83 ? 7.755 -5.679 -8.862 1.00 94.00 83 LEU A C 1
ATOM 663 O O . LEU A 1 83 ? 7.302 -5.142 -9.877 1.00 94.00 83 LEU A O 1
ATOM 667 N N . LYS A 1 84 ? 7.903 -7.000 -8.762 1.00 90.25 84 LYS A N 1
ATOM 668 C CA . LYS A 1 84 ? 7.421 -7.958 -9.769 1.00 90.25 84 LYS A CA 1
ATOM 669 C C . LYS A 1 84 ? 6.563 -9.029 -9.117 1.00 90.25 84 LYS A C 1
ATOM 671 O O . LYS A 1 84 ? 6.640 -9.213 -7.906 1.00 90.25 84 LYS A O 1
ATOM 676 N N . LEU A 1 85 ? 5.799 -9.761 -9.927 1.00 90.75 85 LEU A N 1
ATOM 677 C CA . LEU A 1 85 ? 5.095 -10.958 -9.468 1.00 90.75 85 LEU A CA 1
ATOM 678 C C . LEU A 1 85 ? 6.068 -11.919 -8.777 1.00 90.75 85 LEU A C 1
ATOM 680 O O . LEU A 1 85 ? 7.184 -12.147 -9.265 1.00 90.75 85 LEU A O 1
ATOM 684 N N . HIS A 1 86 ? 5.633 -12.448 -7.636 1.00 90.44 86 HIS A N 1
ATOM 685 C CA . HIS A 1 86 ? 6.393 -13.437 -6.886 1.00 90.44 86 HIS A CA 1
ATOM 686 C C . HIS A 1 86 ? 6.569 -14.705 -7.730 1.00 90.44 86 HIS A C 1
ATOM 688 O O . HIS A 1 86 ? 5.619 -15.205 -8.335 1.00 90.44 86 HIS A O 1
ATOM 694 N N . ASN A 1 87 ? 7.801 -15.195 -7.814 1.00 86.69 87 ASN A N 1
ATOM 695 C CA . ASN A 1 87 ? 8.167 -16.381 -8.578 1.00 86.69 87 ASN A CA 1
ATOM 696 C C . ASN A 1 87 ? 8.516 -17.536 -7.631 1.00 86.69 87 ASN A C 1
ATOM 698 O O . ASN A 1 87 ? 8.960 -17.306 -6.516 1.00 86.69 87 ASN A O 1
ATOM 702 N N . TRP A 1 88 ? 8.426 -18.779 -8.104 1.00 83.12 88 TRP A N 1
ATOM 703 C CA . TRP A 1 88 ? 8.713 -19.986 -7.312 1.00 83.12 88 TRP A CA 1
ATOM 704 C C . TRP A 1 88 ? 10.150 -20.064 -6.756 1.00 83.12 88 TRP A C 1
ATOM 706 O O . TRP A 1 88 ? 10.415 -20.849 -5.854 1.00 83.12 88 TRP A O 1
ATOM 716 N N . ASN A 1 89 ? 11.074 -19.275 -7.314 1.00 84.38 89 ASN A N 1
ATOM 717 C CA . ASN A 1 89 ? 12.463 -19.152 -6.859 1.00 84.38 89 ASN A CA 1
ATOM 718 C C . ASN A 1 89 ? 12.700 -17.983 -5.892 1.00 84.38 89 ASN A C 1
ATOM 720 O O . ASN A 1 89 ? 13.809 -17.844 -5.372 1.00 84.38 89 ASN A O 1
ATOM 724 N N . ASP A 1 90 ? 11.723 -17.093 -5.724 1.00 85.81 90 ASP A N 1
ATOM 725 C CA . ASP A 1 90 ? 11.861 -15.961 -4.817 1.00 85.81 90 ASP A CA 1
ATOM 726 C C . ASP A 1 90 ? 11.700 -16.465 -3.366 1.00 85.81 90 ASP A C 1
ATOM 728 O O . ASP A 1 90 ? 10.956 -17.414 -3.118 1.00 85.81 90 ASP A O 1
ATOM 732 N N . PRO A 1 91 ? 12.401 -15.873 -2.383 1.00 83.44 91 PRO A N 1
ATOM 733 C CA . PRO A 1 91 ? 12.272 -16.297 -0.996 1.00 83.44 91 PRO A CA 1
ATOM 734 C C . PRO A 1 91 ? 10.859 -16.025 -0.465 1.00 83.44 91 PRO A C 1
ATOM 736 O O . PRO A 1 91 ? 10.351 -14.904 -0.566 1.00 83.44 91 PRO A O 1
ATOM 739 N N . ASP A 1 92 ? 10.277 -17.040 0.168 1.00 87.50 92 ASP A N 1
ATOM 740 C CA . ASP A 1 92 ? 9.037 -16.954 0.936 1.00 87.50 92 ASP A CA 1
ATOM 741 C C . ASP A 1 92 ? 9.365 -17.036 2.439 1.00 87.50 92 ASP A C 1
ATOM 743 O O . ASP A 1 92 ? 9.562 -18.128 2.980 1.00 87.50 92 ASP A O 1
ATOM 747 N N . PRO A 1 93 ? 9.545 -15.891 3.124 1.00 81.38 93 PRO A N 1
ATOM 748 C CA . PRO A 1 93 ? 9.765 -15.878 4.568 1.00 81.38 93 PRO A CA 1
ATOM 749 C C . PRO A 1 93 ? 8.518 -16.208 5.403 1.00 81.38 93 PRO A C 1
ATOM 751 O O . PRO A 1 93 ? 8.670 -16.429 6.606 1.00 81.38 93 PRO A O 1
ATOM 754 N N . LEU A 1 94 ? 7.311 -16.225 4.824 1.00 79.00 94 LEU A N 1
ATOM 755 C CA . LEU A 1 94 ? 6.057 -16.389 5.558 1.00 79.00 94 LEU A CA 1
ATOM 756 C C . LEU A 1 94 ? 5.301 -17.628 5.064 1.00 79.00 94 LEU A C 1
ATOM 758 O O . LEU A 1 94 ? 4.333 -17.536 4.318 1.00 79.00 94 LEU A O 1
ATOM 762 N N . TYR A 1 95 ? 5.685 -18.800 5.566 1.00 71.38 95 TYR A N 1
ATOM 763 C CA . TYR A 1 95 ? 4.937 -20.035 5.323 1.00 71.38 95 TYR A CA 1
ATOM 764 C C . TYR A 1 95 ? 3.657 -20.083 6.172 1.00 71.38 95 TYR A C 1
ATOM 766 O O . TYR A 1 95 ? 3.630 -20.713 7.231 1.00 71.38 95 TYR A O 1
ATOM 774 N N . LEU A 1 96 ? 2.594 -19.412 5.720 1.00 75.25 96 LEU A N 1
ATOM 775 C CA . LEU A 1 96 ? 1.275 -19.427 6.360 1.00 75.25 96 LEU A CA 1
ATOM 776 C C . LEU A 1 96 ? 0.169 -19.735 5.352 1.00 75.25 96 LEU A C 1
ATOM 778 O O . LEU A 1 96 ? 0.089 -19.109 4.303 1.00 75.25 96 LEU A O 1
ATOM 782 N N . GLU A 1 97 ? -0.721 -20.660 5.714 1.00 75.94 97 GLU A N 1
ATOM 783 C CA . GLU A 1 97 ? -1.771 -21.198 4.832 1.00 75.94 97 GLU A CA 1
ATOM 784 C C . GLU A 1 97 ? -2.710 -20.112 4.272 1.00 75.94 97 GLU A C 1
ATOM 786 O O . GLU A 1 97 ? -3.090 -20.158 3.104 1.00 75.94 97 GLU A O 1
ATOM 791 N N . ASP A 1 98 ? -3.005 -19.081 5.069 1.00 84.81 98 ASP A N 1
ATOM 792 C CA . ASP A 1 98 ? -3.927 -17.999 4.697 1.00 84.81 98 ASP A CA 1
ATOM 793 C C . ASP A 1 98 ? -3.254 -16.796 4.007 1.00 84.81 98 ASP A C 1
ATOM 795 O O . ASP A 1 98 ? -3.912 -15.770 3.772 1.00 84.81 98 ASP A O 1
ATOM 799 N N . CYS A 1 99 ? -1.948 -16.883 3.726 1.00 89.56 99 CYS A N 1
ATOM 800 C CA . CYS A 1 99 ? -1.145 -15.824 3.117 1.00 89.56 99 CYS A CA 1
ATOM 801 C C . CYS A 1 99 ? -0.516 -16.321 1.813 1.00 89.56 99 CYS A C 1
ATOM 803 O O . CYS A 1 99 ? 0.322 -17.214 1.815 1.00 89.56 99 CYS A O 1
ATOM 805 N N . VAL A 1 100 ? -0.881 -15.703 0.690 1.00 92.12 100 VAL A N 1
ATOM 806 C CA . VAL A 1 100 ? -0.321 -16.062 -0.623 1.00 92.12 100 VAL A CA 1
ATOM 807 C C . VAL A 1 100 ? 0.686 -14.998 -1.048 1.00 92.12 100 VAL A C 1
ATOM 809 O O . VAL A 1 100 ? 0.277 -13.839 -1.170 1.00 92.12 100 VAL A O 1
ATOM 812 N N . PRO A 1 101 ? 1.969 -15.325 -1.296 1.00 94.00 101 PRO A N 1
ATOM 813 C CA . PRO A 1 101 ? 2.918 -14.349 -1.814 1.00 94.00 101 PRO A CA 1
ATOM 814 C C . PRO A 1 101 ? 2.522 -13.942 -3.240 1.00 94.00 101 PRO A C 1
ATOM 816 O O . PRO A 1 101 ? 2.305 -14.780 -4.115 1.00 94.00 101 PRO A O 1
ATOM 819 N N . VAL A 1 102 ? 2.405 -12.635 -3.476 1.00 94.12 102 VAL A N 1
ATOM 820 C CA . VAL A 1 102 ? 1.935 -12.059 -4.747 1.00 94.12 102 VAL A CA 1
ATOM 821 C C . VAL A 1 102 ? 2.993 -11.212 -5.443 1.00 94.12 102 VAL A C 1
ATOM 823 O O . VAL A 1 102 ? 3.073 -11.235 -6.671 1.00 94.12 102 VAL A O 1
ATOM 826 N N . LEU A 1 103 ? 3.835 -10.494 -4.692 1.00 94.31 103 LEU A N 1
ATOM 827 C CA . LEU A 1 103 ? 4.897 -9.654 -5.251 1.00 94.31 103 LEU A CA 1
ATOM 828 C C . LEU A 1 103 ? 6.207 -9.830 -4.486 1.00 94.31 103 LEU A C 1
ATOM 830 O O . LEU A 1 103 ? 6.206 -10.057 -3.278 1.00 94.31 103 LEU A O 1
ATOM 834 N N . SER A 1 104 ? 7.320 -9.627 -5.184 1.00 94.00 104 SER A N 1
ATOM 835 C CA . SER A 1 104 ? 8.654 -9.523 -4.596 1.00 94.00 104 SER A CA 1
ATOM 836 C C . SER A 1 104 ? 9.340 -8.229 -5.014 1.00 94.00 104 SER A C 1
ATOM 838 O O . SER A 1 104 ? 9.287 -7.824 -6.180 1.00 94.00 104 SER A O 1
ATOM 840 N N . GLY A 1 105 ? 9.986 -7.590 -4.040 1.00 94.50 105 GLY A N 1
ATOM 841 C CA . GLY A 1 105 ? 10.683 -6.322 -4.181 1.00 94.50 105 GLY A CA 1
ATOM 842 C C . GLY A 1 105 ? 12.200 -6.470 -4.238 1.00 94.50 105 GLY A C 1
ATOM 843 O O . GLY A 1 105 ? 12.797 -7.212 -3.457 1.00 94.50 105 GLY A O 1
ATOM 844 N N . PHE A 1 106 ? 12.831 -5.720 -5.142 1.00 93.62 106 PHE A N 1
ATOM 845 C CA . PHE A 1 106 ? 14.256 -5.824 -5.452 1.00 93.62 106 PHE A CA 1
ATOM 846 C C . PHE A 1 106 ? 14.915 -4.446 -5.552 1.00 93.62 106 PHE A C 1
ATOM 848 O O . PHE A 1 106 ? 14.540 -3.623 -6.386 1.00 93.62 106 PHE A O 1
ATOM 855 N N . HIS A 1 107 ? 15.946 -4.208 -4.739 1.00 91.44 107 HIS A N 1
ATOM 856 C CA . HIS A 1 107 ? 16.841 -3.046 -4.886 1.00 91.44 107 HIS A CA 1
ATOM 857 C C . HIS A 1 107 ? 18.071 -3.334 -5.756 1.00 91.44 107 HIS A C 1
ATOM 859 O O . HIS A 1 107 ? 18.770 -2.417 -6.174 1.00 91.44 107 HIS A O 1
ATOM 865 N N . GLN A 1 108 ? 18.338 -4.610 -6.010 1.00 88.75 108 GLN A N 1
ATOM 866 C CA . GLN A 1 108 ? 19.419 -5.133 -6.838 1.00 88.75 108 GLN A CA 1
ATOM 867 C C . GLN A 1 108 ? 18.978 -6.496 -7.386 1.00 88.75 108 GLN A C 1
ATOM 869 O O . GLN A 1 108 ? 17.953 -7.019 -6.955 1.00 88.75 108 GLN A O 1
ATOM 874 N N . VAL A 1 109 ? 19.748 -7.084 -8.304 1.00 84.12 109 VAL A N 1
ATOM 875 C CA . VAL A 1 109 ? 19.373 -8.328 -9.007 1.00 84.12 109 VAL A CA 1
ATOM 876 C C . VAL A 1 109 ? 19.007 -9.477 -8.054 1.00 84.12 109 VAL A C 1
ATOM 878 O O . VAL A 1 109 ? 18.086 -10.230 -8.340 1.00 84.12 109 VAL A O 1
ATOM 881 N N . ALA A 1 110 ? 19.678 -9.609 -6.908 1.00 79.38 110 ALA A N 1
ATOM 882 C CA . ALA A 1 110 ? 19.310 -10.570 -5.868 1.00 79.38 110 ALA A CA 1
ATOM 883 C C . ALA A 1 110 ? 20.002 -10.236 -4.530 1.00 79.38 110 ALA A C 1
ATOM 885 O O . ALA A 1 110 ? 21.049 -9.577 -4.537 1.00 79.38 110 ALA A O 1
ATOM 886 N N . PRO A 1 111 ? 19.484 -10.720 -3.385 1.00 85.00 111 PRO A N 1
ATOM 887 C CA . PRO A 1 111 ? 18.189 -11.390 -3.203 1.00 85.00 111 PRO A CA 1
ATOM 888 C C . PRO A 1 111 ? 17.010 -10.398 -3.183 1.00 85.00 111 PRO A C 1
ATOM 890 O O . PRO A 1 111 ? 17.218 -9.184 -3.114 1.00 85.00 111 PRO A O 1
ATOM 893 N N . ALA A 1 112 ? 15.776 -10.915 -3.228 1.00 85.56 112 ALA A N 1
ATOM 894 C CA . ALA A 1 112 ? 14.590 -10.114 -2.926 1.00 85.56 112 ALA A CA 1
ATOM 895 C C . ALA A 1 112 ? 14.691 -9.568 -1.494 1.00 85.56 112 ALA A C 1
ATOM 897 O O . ALA A 1 112 ? 15.125 -10.268 -0.579 1.00 85.56 112 ALA A O 1
ATOM 898 N N . THR A 1 113 ? 14.308 -8.310 -1.304 1.00 90.56 113 THR A N 1
ATOM 899 C CA . THR A 1 113 ? 14.393 -7.617 -0.008 1.00 90.56 113 THR A CA 1
ATOM 900 C C . THR A 1 113 ? 13.033 -7.437 0.653 1.00 90.56 113 THR A C 1
ATOM 902 O O . THR A 1 113 ? 12.957 -6.938 1.774 1.00 90.56 113 THR A O 1
ATOM 905 N N . GLU A 1 114 ? 11.967 -7.777 -0.066 1.00 93.44 114 GLU A N 1
ATOM 906 C CA . GLU A 1 114 ? 10.586 -7.559 0.329 1.00 93.44 114 GLU A CA 1
ATOM 907 C C . GLU A 1 114 ? 9.681 -8.585 -0.355 1.00 93.44 114 GLU A C 1
ATOM 909 O O . GLU A 1 114 ? 9.861 -8.856 -1.545 1.00 93.44 114 GLU A O 1
ATOM 914 N N . THR A 1 115 ? 8.694 -9.106 0.370 1.00 94.62 115 THR A N 1
ATOM 915 C CA . THR A 1 115 ? 7.641 -9.966 -0.185 1.00 94.62 115 THR A CA 1
ATOM 916 C C . THR A 1 115 ? 6.280 -9.438 0.253 1.00 94.62 115 THR A C 1
ATOM 918 O O . THR A 1 115 ? 6.073 -9.124 1.425 1.00 94.62 115 THR A O 1
ATOM 921 N N . HIS A 1 116 ? 5.357 -9.314 -0.696 1.00 95.31 116 HIS A N 1
ATOM 922 C CA . HIS A 1 116 ? 3.974 -8.916 -0.454 1.00 95.31 116 HIS A CA 1
ATOM 923 C C . HIS A 1 116 ? 3.107 -10.160 -0.451 1.00 95.31 116 HIS A C 1
ATOM 925 O O . HIS A 1 116 ? 3.168 -10.941 -1.399 1.00 95.31 116 HIS A O 1
ATOM 931 N N . TYR A 1 117 ? 2.265 -10.298 0.561 1.00 95.50 117 TYR A N 1
ATOM 932 C CA . TYR A 1 117 ? 1.313 -11.386 0.705 1.00 95.50 117 TYR A CA 1
ATOM 933 C C . TYR A 1 117 ? -0.102 -10.851 0.664 1.00 95.50 117 TYR A C 1
ATOM 935 O O . TYR A 1 117 ? -0.400 -9.820 1.265 1.00 95.50 117 TYR A O 1
ATOM 943 N N . LEU A 1 118 ? -0.984 -11.593 0.014 1.00 94.62 118 LEU A N 1
ATOM 944 C CA . LEU A 1 118 ? -2.416 -11.395 0.117 1.00 94.62 118 LEU A CA 1
ATOM 945 C C . LEU A 1 118 ? -2.950 -12.278 1.249 1.00 94.62 118 LEU A C 1
ATOM 947 O O . LEU A 1 118 ? -2.921 -13.504 1.136 1.00 94.62 118 LEU A O 1
ATOM 951 N N . HIS A 1 119 ? -3.439 -11.661 2.324 1.00 92.94 119 HIS A N 1
ATOM 952 C CA . HIS A 1 119 ? -4.103 -12.363 3.421 1.00 92.94 119 HIS A CA 1
ATOM 953 C C . HIS A 1 119 ? -5.620 -12.303 3.210 1.00 92.94 119 HIS A C 1
ATOM 955 O O . HIS A 1 119 ? -6.213 -11.230 3.319 1.00 92.94 119 HIS A O 1
ATOM 961 N N . GLN A 1 120 ? -6.234 -13.439 2.863 1.00 87.94 120 GLN A N 1
ATOM 962 C CA . GLN A 1 120 ? -7.601 -13.495 2.315 1.00 87.94 120 GLN A CA 1
ATOM 963 C C . GLN A 1 120 ? -8.701 -13.174 3.335 1.00 87.94 120 GLN A C 1
ATOM 965 O O . GLN A 1 120 ? -9.587 -12.362 3.067 1.00 87.94 120 GLN A O 1
ATOM 970 N N . GLU A 1 121 ? -8.639 -13.790 4.516 1.00 85.94 121 GLU A N 1
ATOM 971 C CA . GLU A 1 121 ? -9.626 -13.611 5.584 1.00 85.94 121 GLU A CA 1
ATOM 972 C C . GLU A 1 121 ? -8.934 -13.293 6.917 1.00 85.94 121 GLU A C 1
ATOM 974 O O . GLU A 1 121 ? -8.863 -14.143 7.805 1.00 85.94 121 GLU A O 1
ATOM 979 N N . PRO A 1 122 ? -8.404 -12.068 7.086 1.00 87.69 122 PRO A N 1
ATOM 980 C CA . PRO A 1 122 ? -7.702 -11.705 8.306 1.00 87.69 122 PRO A CA 1
ATOM 981 C C . PRO A 1 122 ? -8.647 -11.716 9.508 1.00 87.69 122 PRO A C 1
ATOM 983 O O . PRO A 1 122 ? -9.622 -10.960 9.581 1.00 87.69 122 PRO A O 1
ATOM 986 N N . THR A 1 123 ? -8.326 -12.559 10.486 1.00 87.19 123 THR A N 1
ATOM 987 C CA . THR A 1 123 ? -8.974 -12.566 11.797 1.00 87.19 123 THR A CA 1
ATOM 988 C C . THR A 1 123 ? -8.132 -11.760 12.788 1.00 87.19 123 THR A C 1
ATOM 990 O O . THR A 1 123 ? -6.934 -11.563 12.575 1.00 87.19 123 THR A O 1
ATOM 993 N N . PRO A 1 124 ? -8.716 -11.293 13.905 1.00 87.19 124 PRO A N 1
ATOM 994 C CA . PRO A 1 124 ? -7.938 -10.604 14.931 1.00 87.19 124 PRO A CA 1
ATOM 995 C C . PRO A 1 124 ? -6.810 -11.493 15.458 1.00 87.19 124 PRO A C 1
ATOM 997 O O . PRO A 1 124 ? -5.693 -11.028 15.640 1.00 87.19 124 PRO A O 1
ATOM 1000 N N . GLN A 1 125 ? -7.100 -12.785 15.633 1.00 86.88 125 GLN A N 1
ATOM 1001 C CA . GLN A 1 125 ? -6.145 -13.773 16.113 1.00 86.88 125 GLN A CA 1
ATOM 1002 C C . GLN A 1 125 ? -5.032 -14.047 15.096 1.00 86.88 125 GLN A C 1
ATOM 1004 O O . GLN A 1 125 ? -3.874 -14.095 15.495 1.00 86.88 125 GLN A O 1
ATOM 1009 N N . SER A 1 126 ? -5.347 -14.186 13.801 1.00 87.19 126 SER A N 1
ATOM 1010 C CA . SER A 1 126 ? -4.314 -14.412 12.778 1.00 87.19 126 SER A CA 1
ATOM 1011 C C . SER A 1 126 ? -3.378 -13.210 12.659 1.00 87.19 126 SER A C 1
ATOM 1013 O O . SER A 1 126 ? -2.163 -13.386 12.618 1.00 87.19 126 SER A O 1
ATOM 1015 N N . LEU A 1 127 ? -3.919 -11.986 12.700 1.00 87.50 127 LEU A N 1
ATOM 1016 C CA . LEU A 1 127 ? -3.118 -10.760 12.712 1.00 87.50 127 LEU A CA 1
ATOM 1017 C C . LEU A 1 127 ? -2.296 -10.610 13.992 1.00 87.50 127 LEU A C 1
ATOM 1019 O O . LEU A 1 127 ? -1.137 -10.216 13.922 1.00 87.50 127 LEU A O 1
ATOM 1023 N N . GLU A 1 128 ? -2.864 -10.916 15.159 1.00 87.94 128 GLU A N 1
ATOM 1024 C CA . GLU A 1 128 ? -2.110 -10.880 16.412 1.00 87.94 128 GLU A CA 1
ATOM 1025 C C . GLU A 1 128 ? -0.972 -11.897 16.386 1.00 87.94 128 GLU A C 1
ATOM 1027 O O . GLU A 1 128 ? 0.154 -11.498 16.644 1.00 87.94 128 GLU A O 1
ATOM 1032 N N . MET A 1 129 ? -1.206 -13.147 15.977 1.00 85.62 129 MET A N 1
ATOM 1033 C CA . MET A 1 129 ? -0.140 -14.151 15.850 1.00 85.62 129 MET A CA 1
ATOM 1034 C C . MET A 1 129 ? 0.983 -13.688 14.913 1.00 85.62 129 MET A C 1
ATOM 1036 O O . MET A 1 129 ? 2.153 -13.752 15.278 1.00 85.62 129 MET A O 1
ATOM 1040 N N . LEU A 1 130 ? 0.623 -13.148 13.745 1.00 84.50 130 LEU A N 1
ATOM 1041 C CA . LEU A 1 130 ? 1.564 -12.597 12.765 1.00 84.50 130 LEU A CA 1
ATOM 1042 C C . LEU A 1 130 ? 2.444 -11.474 13.329 1.00 84.50 130 LEU A C 1
ATOM 1044 O O . LEU A 1 130 ? 3.635 -11.387 13.034 1.00 84.50 130 LEU A O 1
ATOM 1048 N N . LEU A 1 131 ? 1.843 -10.575 14.104 1.00 84.06 131 LEU A N 1
ATOM 1049 C CA . LEU A 1 131 ? 2.482 -9.340 14.554 1.00 84.06 131 LEU A CA 1
ATOM 1050 C C . LEU A 1 131 ? 3.133 -9.476 15.938 1.00 84.06 131 LEU A C 1
ATOM 1052 O O . LEU A 1 131 ? 4.051 -8.720 16.266 1.00 84.06 131 LEU A O 1
ATOM 1056 N N . GLN A 1 132 ? 2.666 -10.411 16.764 1.00 76.44 132 GLN A N 1
ATOM 1057 C CA . GLN A 1 132 ? 3.110 -10.608 18.143 1.00 76.44 132 GLN A CA 1
ATOM 1058 C C . GLN A 1 132 ? 4.523 -11.182 18.207 1.00 76.44 132 GLN A C 1
ATOM 1060 O O . GLN A 1 132 ? 5.301 -10.736 19.053 1.00 76.44 132 GLN A O 1
ATOM 1065 N N . ASP A 1 133 ? 4.869 -12.075 17.279 1.00 68.44 133 ASP A N 1
ATOM 1066 C CA . ASP A 1 133 ? 6.192 -12.703 17.212 1.00 68.44 133 ASP A CA 1
ATOM 1067 C C . ASP A 1 133 ? 7.310 -11.710 16.868 1.00 68.44 133 ASP A C 1
ATOM 1069 O O . ASP A 1 133 ? 8.473 -11.964 17.178 1.00 68.44 133 ASP A O 1
ATOM 1073 N N . GLN A 1 134 ? 6.977 -10.555 16.278 1.00 63.41 134 GLN A N 1
ATOM 1074 C CA . GLN A 1 134 ? 7.979 -9.575 15.851 1.00 63.41 134 GLN A CA 1
ATOM 1075 C C . GLN A 1 134 ? 7.864 -8.213 16.554 1.00 63.41 134 GLN A C 1
ATOM 1077 O O . GLN A 1 134 ? 8.891 -7.604 16.854 1.00 63.41 134 GLN A O 1
ATOM 1082 N N . HIS A 1 135 ? 6.654 -7.724 16.872 1.00 71.31 135 HIS A N 1
ATOM 1083 C CA . HIS A 1 135 ? 6.444 -6.322 17.278 1.00 71.31 135 HIS A CA 1
ATOM 1084 C C . HIS A 1 135 ? 5.288 -6.101 18.281 1.00 71.31 135 HIS A C 1
ATOM 1086 O O . HIS A 1 135 ? 4.546 -5.114 18.201 1.00 71.31 135 HIS A O 1
ATOM 1092 N N . SER A 1 136 ? 5.169 -6.982 19.283 1.00 69.69 136 SER A N 1
ATOM 1093 C CA . SER A 1 136 ? 4.126 -6.959 20.332 1.00 69.69 136 SER A CA 1
ATOM 1094 C C . SER A 1 136 ? 3.819 -5.587 20.985 1.00 69.69 136 SER A C 1
ATOM 1096 O O . SER A 1 136 ? 2.636 -5.263 21.140 1.00 69.69 136 SER A O 1
ATOM 1098 N N . PRO A 1 137 ? 4.801 -4.711 21.305 1.00 85.19 137 PRO A N 1
ATOM 1099 C CA . PRO A 1 137 ? 4.522 -3.429 21.967 1.00 85.19 137 PRO A CA 1
ATOM 1100 C C . PRO A 1 137 ? 3.610 -2.475 21.177 1.00 85.19 137 PRO A C 1
ATOM 1102 O O . PRO A 1 137 ? 3.013 -1.565 21.755 1.00 85.19 137 PRO A O 1
ATOM 1105 N N . HIS A 1 138 ? 3.501 -2.657 19.859 1.00 90.06 138 HIS A N 1
ATOM 1106 C CA . HIS A 1 138 ? 2.766 -1.757 18.969 1.00 90.06 138 HIS A CA 1
ATOM 1107 C C . HIS A 1 138 ? 1.351 -2.241 18.625 1.00 90.06 138 HIS A C 1
ATOM 1109 O O . HIS A 1 138 ? 0.543 -1.455 18.123 1.00 90.06 138 HIS A O 1
ATOM 1115 N N . LEU A 1 139 ? 1.008 -3.489 18.964 1.00 89.56 139 LEU A N 1
ATOM 1116 C CA . LEU A 1 139 ? -0.318 -4.070 18.733 1.00 89.56 139 LEU A CA 1
ATOM 1117 C C . LEU A 1 139 ? -1.475 -3.244 19.326 1.00 89.56 139 LEU A C 1
ATOM 1119 O O . LEU A 1 139 ? -2.462 -3.019 18.621 1.00 89.56 139 LEU A O 1
ATOM 1123 N N . PRO A 1 140 ? -1.393 -2.721 20.570 1.00 91.38 140 PRO A N 1
ATOM 1124 C CA . PRO A 1 140 ? -2.470 -1.894 21.110 1.00 91.38 140 PRO A CA 1
ATOM 1125 C C . PRO A 1 140 ? -2.710 -0.614 20.300 1.00 91.38 140 PRO A C 1
ATOM 1127 O O . PRO A 1 140 ? -3.857 -0.205 20.123 1.00 91.38 140 PRO A O 1
ATOM 1130 N N . ALA A 1 141 ? -1.645 0.014 19.790 1.00 92.69 141 ALA A N 1
ATOM 1131 C CA . ALA A 1 141 ? -1.754 1.222 18.976 1.00 92.69 141 ALA A CA 1
ATOM 1132 C C . ALA A 1 141 ? -2.415 0.926 17.622 1.00 92.69 141 ALA A C 1
ATOM 1134 O O . ALA A 1 141 ? -3.338 1.638 17.235 1.00 92.69 141 ALA A O 1
ATOM 1135 N N . PHE A 1 142 ? -2.020 -0.167 16.963 1.00 93.12 142 PHE A N 1
ATOM 1136 C CA . PHE A 1 142 ? -2.651 -0.645 15.731 1.00 93.12 142 PHE A CA 1
ATOM 1137 C C . PHE A 1 142 ? -4.159 -0.874 15.893 1.00 93.12 142 PHE A C 1
ATOM 1139 O O . PHE A 1 142 ? -4.960 -0.349 15.119 1.00 93.12 142 PHE A O 1
ATOM 1146 N N . TRP A 1 143 ? -4.574 -1.588 16.943 1.00 92.00 143 TRP A N 1
ATOM 1147 C CA . TRP A 1 143 ? -5.996 -1.843 17.179 1.00 92.00 143 TRP A CA 1
ATOM 1148 C C . TRP A 1 143 ? -6.785 -0.582 17.535 1.00 92.00 143 TRP A C 1
ATOM 1150 O O . TRP A 1 143 ? -7.939 -0.438 17.123 1.00 92.00 143 TRP A O 1
ATOM 1160 N N . ASN A 1 144 ? -6.177 0.346 18.276 1.00 93.62 144 ASN A N 1
ATOM 1161 C CA . ASN A 1 144 ? -6.794 1.636 18.576 1.00 93.62 144 ASN A CA 1
ATOM 1162 C C . ASN A 1 144 ? -7.007 2.471 17.309 1.00 93.62 144 ASN A C 1
ATOM 1164 O O . ASN A 1 144 ? -8.089 3.041 17.139 1.00 93.62 144 ASN A O 1
ATOM 1168 N N . ASP A 1 145 ? -6.013 2.497 16.422 1.00 95.19 145 ASP A N 1
ATOM 1169 C CA . ASP A 1 145 ? -6.098 3.160 15.124 1.00 95.19 145 ASP A CA 1
ATOM 1170 C C . ASP A 1 145 ? -7.207 2.541 14.264 1.00 95.19 145 ASP A C 1
ATOM 1172 O O . ASP A 1 145 ? -8.088 3.255 13.783 1.00 95.19 145 ASP A O 1
ATOM 1176 N N . LEU A 1 146 ? -7.220 1.210 14.121 1.00 93.00 146 LEU A N 1
ATOM 1177 C CA . LEU A 1 146 ? -8.245 0.509 13.346 1.00 93.00 146 LEU A CA 1
ATOM 1178 C C . LEU A 1 146 ? -9.648 0.779 13.878 1.00 93.00 146 LEU A C 1
ATOM 1180 O O . LEU A 1 146 ? -10.542 1.077 13.087 1.00 93.00 146 LEU A O 1
ATOM 1184 N N . ARG A 1 147 ? -9.854 0.736 15.199 1.00 92.94 147 ARG A N 1
ATOM 1185 C CA . ARG A 1 147 ? -11.142 1.076 15.824 1.00 92.94 147 ARG A CA 1
ATOM 1186 C C . ARG A 1 147 ? -11.566 2.509 15.510 1.00 92.94 147 ARG A C 1
ATOM 1188 O O . ARG A 1 147 ? -12.729 2.747 15.196 1.00 92.94 147 ARG A O 1
ATOM 1195 N N . PHE A 1 148 ? -10.640 3.463 15.575 1.00 93.94 148 PHE A N 1
ATOM 1196 C CA . PHE A 1 148 ? -10.926 4.858 15.247 1.00 93.94 148 PHE A CA 1
ATOM 1197 C C . PHE A 1 148 ? -11.337 5.021 13.770 1.00 93.94 148 PHE A C 1
ATOM 1199 O O . PHE A 1 148 ? -12.401 5.576 13.459 1.00 93.94 148 PHE A O 1
ATOM 1206 N N . LEU A 1 149 ? -10.530 4.480 12.854 1.00 94.62 149 LEU A N 1
ATOM 1207 C CA . LEU A 1 149 ? -10.744 4.607 11.411 1.00 94.62 149 LEU A CA 1
ATOM 1208 C C . LEU A 1 149 ? -12.011 3.876 10.958 1.00 94.62 149 LEU A C 1
ATOM 1210 O O . LEU A 1 149 ? -12.844 4.459 10.263 1.00 94.62 149 LEU A O 1
ATOM 1214 N N . SER A 1 150 ? -12.225 2.649 11.424 1.00 90.56 150 SER A N 1
ATOM 1215 C CA . SER A 1 150 ? -13.425 1.869 11.103 1.00 90.56 150 SER A CA 1
ATOM 1216 C C . SER A 1 150 ? -14.684 2.389 11.799 1.00 90.56 150 SER A C 1
ATOM 1218 O O . SER A 1 150 ? -15.773 2.337 11.237 1.00 90.56 150 SER A O 1
ATOM 1220 N N . GLY A 1 151 ? -14.560 2.929 13.015 1.00 86.94 151 GLY A N 1
ATOM 1221 C CA . GLY A 1 151 ? -15.701 3.175 13.898 1.00 86.94 151 GLY A CA 1
ATOM 1222 C C . GLY A 1 151 ? -16.308 1.899 14.497 1.00 86.94 151 GLY A C 1
ATOM 1223 O O . GLY A 1 151 ? -17.347 1.987 15.147 1.00 86.94 151 GLY A O 1
ATOM 1224 N N . HIS A 1 152 ? -15.688 0.729 14.299 1.00 84.75 152 HIS A N 1
ATOM 1225 C CA . HIS A 1 152 ? -16.142 -0.531 14.881 1.00 84.75 152 HIS A CA 1
ATOM 1226 C C . HIS A 1 152 ? -15.517 -0.748 16.264 1.00 84.75 152 HIS A C 1
ATOM 1228 O O . HIS A 1 152 ? -14.301 -0.641 16.401 1.00 84.75 152 HIS A O 1
ATOM 1234 N N . PRO A 1 153 ? -16.310 -1.082 17.300 1.00 78.88 153 PRO A N 1
ATOM 1235 C CA . PRO A 1 153 ? -15.802 -1.233 18.665 1.00 78.88 153 PRO A CA 1
ATOM 1236 C C . PRO A 1 153 ? -14.940 -2.491 18.859 1.00 78.88 153 PRO A C 1
ATOM 1238 O O . PRO A 1 153 ? -14.176 -2.565 19.822 1.00 78.88 153 PRO A O 1
ATOM 1241 N N . THR A 1 154 ? -15.064 -3.472 17.965 1.00 82.38 154 THR A N 1
ATOM 1242 C CA . THR A 1 154 ? -14.335 -4.743 17.986 1.00 82.38 154 THR A CA 1
ATOM 1243 C C . THR A 1 154 ? -13.016 -4.650 17.218 1.00 82.38 154 THR A C 1
ATOM 1245 O O . THR A 1 154 ? -12.873 -3.847 16.299 1.00 82.38 154 THR A O 1
ATOM 1248 N N . ARG A 1 155 ? -12.043 -5.504 17.569 1.00 82.56 155 ARG A N 1
ATOM 1249 C CA . ARG A 1 155 ? -10.737 -5.619 16.889 1.00 82.56 155 ARG A CA 1
ATOM 1250 C C . ARG A 1 155 ? -10.845 -6.321 15.529 1.00 82.56 155 ARG A C 1
ATOM 1252 O O . ARG A 1 155 ? -10.129 -7.271 15.274 1.00 82.56 155 ARG A O 1
ATOM 1259 N N . THR A 1 156 ? -11.774 -5.918 14.672 1.00 80.62 156 THR A N 1
ATOM 1260 C CA . THR A 1 156 ? -12.067 -6.591 13.395 1.00 80.62 156 THR A CA 1
ATOM 1261 C C . THR A 1 156 ? -12.106 -5.586 12.256 1.00 80.62 156 THR A C 1
ATOM 1263 O O . THR A 1 156 ? -12.494 -4.434 12.458 1.00 80.62 156 THR A O 1
ATOM 1266 N N . LEU A 1 157 ? -11.776 -6.024 11.041 1.00 81.56 157 LEU A N 1
ATOM 1267 C CA . LEU A 1 157 ? -12.059 -5.221 9.854 1.00 81.56 157 LEU A CA 1
ATOM 1268 C C . LEU A 1 157 ? -13.583 -5.111 9.636 1.00 81.56 157 LEU A C 1
ATOM 1270 O O . LEU A 1 157 ? -14.305 -6.065 9.932 1.00 81.56 157 LEU A O 1
ATOM 1274 N N . PRO A 1 158 ? -14.093 -3.979 9.112 1.00 78.62 158 PRO A N 1
ATOM 1275 C CA . PRO A 1 158 ? -15.532 -3.773 8.887 1.00 78.62 158 PRO A CA 1
ATOM 1276 C C . PRO A 1 158 ? -16.158 -4.760 7.902 1.00 78.62 158 PRO A C 1
ATOM 1278 O O . PRO A 1 158 ? -17.362 -5.009 7.933 1.00 78.62 158 PRO A O 1
ATOM 1281 N N . ARG A 1 159 ? -15.347 -5.276 6.976 1.00 79.00 159 ARG A N 1
ATOM 1282 C CA . ARG A 1 159 ? -15.755 -6.180 5.903 1.00 79.00 159 ARG A CA 1
ATOM 1283 C C . ARG A 1 159 ? -14.732 -7.298 5.791 1.00 79.00 159 ARG A C 1
ATOM 1285 O O . ARG A 1 159 ? -13.542 -7.064 5.998 1.00 79.00 159 ARG A O 1
ATOM 1292 N N . LYS A 1 160 ? -15.200 -8.494 5.424 1.00 81.25 160 LYS A N 1
ATOM 1293 C CA . LYS A 1 160 ? -14.320 -9.573 4.973 1.00 81.25 160 LYS A CA 1
ATOM 1294 C C . LYS A 1 160 ? -13.709 -9.143 3.650 1.00 81.25 160 LYS A C 1
ATOM 1296 O O . LYS A 1 160 ? -14.384 -9.113 2.622 1.00 81.25 160 LYS A O 1
ATOM 1301 N N . SER A 1 161 ? -12.471 -8.694 3.698 1.00 85.81 161 SER A N 1
ATOM 1302 C CA . SER A 1 161 ? -11.743 -8.256 2.522 1.00 85.81 161 SER A CA 1
ATOM 1303 C C . SER A 1 161 ? -10.282 -8.609 2.709 1.00 85.81 161 SER A C 1
ATOM 1305 O O . SER A 1 161 ? -9.781 -8.495 3.834 1.00 85.81 161 SER A O 1
ATOM 1307 N N . PRO A 1 162 ? -9.614 -9.025 1.627 1.00 91.06 162 PRO A N 1
ATOM 1308 C CA . PRO A 1 162 ? -8.213 -9.338 1.710 1.00 91.06 162 PRO A CA 1
ATOM 1309 C C . PRO A 1 162 ? -7.423 -8.072 2.040 1.00 91.06 162 PRO A C 1
ATOM 1311 O O . PRO A 1 162 ? -7.789 -6.960 1.640 1.00 91.06 162 PRO A O 1
ATOM 1314 N N . ILE A 1 163 ? -6.334 -8.255 2.773 1.00 94.38 163 ILE A N 1
ATOM 1315 C CA . ILE A 1 163 ? -5.365 -7.198 3.063 1.00 94.38 163 ILE A CA 1
ATOM 1316 C C . ILE A 1 163 ? -3.996 -7.611 2.544 1.00 94.38 163 ILE A C 1
ATOM 1318 O O . ILE A 1 163 ? -3.728 -8.801 2.362 1.00 94.38 163 ILE A O 1
ATOM 1322 N N . THR A 1 164 ? -3.124 -6.631 2.345 1.00 95.62 164 THR A N 1
ATOM 1323 C CA . THR A 1 164 ? -1.744 -6.900 1.947 1.00 95.62 164 THR A CA 1
ATOM 1324 C C . THR A 1 164 ? -0.847 -6.869 3.177 1.00 95.62 164 THR A C 1
ATOM 1326 O O . THR A 1 164 ? -0.894 -5.924 3.966 1.00 95.62 164 THR A O 1
ATOM 1329 N N . LEU A 1 165 ? -0.018 -7.896 3.344 1.00 94.94 165 LEU A N 1
ATOM 1330 C CA . LEU A 1 165 ? 1.094 -7.897 4.289 1.00 94.94 165 LEU A CA 1
ATOM 1331 C C . LEU A 1 165 ? 2.383 -7.685 3.503 1.00 94.94 165 LEU A C 1
ATOM 1333 O O . LEU A 1 165 ? 2.631 -8.395 2.536 1.00 94.94 165 LEU A O 1
ATOM 1337 N N . VAL A 1 166 ? 3.213 -6.736 3.911 1.00 94.38 166 VAL A N 1
ATOM 1338 C CA . VAL A 1 166 ? 4.520 -6.499 3.291 1.00 94.38 166 VAL A CA 1
ATOM 1339 C C . VAL A 1 166 ? 5.586 -6.895 4.290 1.00 94.38 166 VAL A C 1
ATOM 1341 O O . VAL A 1 166 ? 5.707 -6.269 5.339 1.00 94.38 166 VAL A O 1
ATOM 1344 N N . MET A 1 167 ? 6.344 -7.938 3.981 1.00 92.25 167 MET A N 1
ATOM 1345 C CA . MET A 1 167 ? 7.393 -8.446 4.852 1.00 92.25 167 MET A CA 1
ATOM 1346 C C . MET A 1 167 ? 8.761 -8.042 4.322 1.00 92.25 167 MET A C 1
ATOM 1348 O O . MET A 1 167 ? 9.094 -8.291 3.163 1.00 92.25 167 MET A O 1
ATOM 1352 N N . GLN A 1 168 ? 9.558 -7.442 5.193 1.00 90.56 168 GLN A N 1
ATOM 1353 C CA . GLN A 1 168 ? 10.973 -7.158 4.995 1.00 90.56 168 GLN A CA 1
ATOM 1354 C C . GLN A 1 168 ? 11.759 -7.808 6.141 1.00 90.56 168 GLN A C 1
ATOM 1356 O O . GLN A 1 168 ? 11.183 -8.276 7.119 1.00 90.56 168 GLN A O 1
ATOM 1361 N N . GLN A 1 169 ? 13.091 -7.816 6.052 1.00 85.44 169 GLN A N 1
ATOM 1362 C CA . GLN A 1 169 ? 13.953 -8.540 6.999 1.00 85.44 169 GLN A CA 1
ATOM 1363 C C . GLN A 1 169 ? 13.667 -8.252 8.487 1.00 85.44 169 GLN A C 1
ATOM 1365 O O . GLN A 1 169 ? 13.823 -9.146 9.308 1.00 85.44 169 GLN A O 1
ATOM 1370 N N . ASN A 1 170 ? 13.276 -7.021 8.835 1.00 85.81 170 ASN A N 1
ATOM 1371 C CA . ASN A 1 170 ? 13.049 -6.598 10.223 1.00 85.81 170 ASN A CA 1
ATOM 1372 C C . ASN A 1 170 ? 11.750 -5.801 10.393 1.00 85.81 170 ASN A C 1
ATOM 1374 O O . ASN A 1 170 ? 11.636 -5.008 11.327 1.00 85.81 170 ASN A O 1
ATOM 1378 N N . SER A 1 171 ? 10.817 -5.916 9.456 1.00 90.06 171 SER A N 1
ATOM 1379 C CA . SER A 1 171 ? 9.554 -5.197 9.540 1.00 90.06 171 SER A CA 1
ATOM 1380 C C . SER A 1 171 ? 8.458 -5.940 8.806 1.00 90.06 171 SER A C 1
ATOM 1382 O O . SER A 1 171 ? 8.678 -6.601 7.790 1.00 90.06 171 SER A O 1
ATOM 1384 N N . ILE A 1 172 ? 7.251 -5.777 9.323 1.00 92.38 172 ILE A N 1
ATOM 1385 C CA . ILE A 1 172 ? 6.024 -6.230 8.687 1.00 92.38 172 ILE A CA 1
ATOM 1386 C C . ILE A 1 172 ? 5.091 -5.035 8.581 1.00 92.38 172 ILE A C 1
ATOM 1388 O O . ILE A 1 172 ? 4.869 -4.324 9.558 1.00 92.38 172 ILE A O 1
ATOM 1392 N N . ALA A 1 173 ? 4.560 -4.780 7.392 1.00 94.06 173 ALA A N 1
ATOM 1393 C CA . ALA A 1 173 ? 3.542 -3.769 7.192 1.00 94.06 173 ALA A CA 1
ATOM 1394 C C . ALA A 1 173 ? 2.194 -4.414 6.907 1.00 94.06 173 ALA A C 1
ATOM 1396 O O . ALA A 1 173 ? 2.084 -5.274 6.041 1.00 94.06 173 ALA A O 1
ATOM 1397 N N . VAL A 1 174 ? 1.163 -3.961 7.608 1.00 95.44 174 VAL A N 1
ATOM 1398 C CA . VAL A 1 174 ? -0.230 -4.289 7.303 1.00 95.44 174 VAL A CA 1
ATOM 1399 C C . VAL A 1 174 ? -0.788 -3.165 6.449 1.00 95.44 174 VAL A C 1
ATOM 1401 O O . VAL A 1 174 ? -0.784 -2.021 6.895 1.00 95.44 174 VAL A O 1
ATOM 1404 N N . GLN A 1 175 ? -1.273 -3.467 5.249 1.00 96.56 175 GLN A N 1
ATOM 1405 C CA . GLN A 1 175 ? -1.895 -2.509 4.339 1.00 96.56 175 GLN A CA 1
ATOM 1406 C C . GLN A 1 175 ? -3.358 -2.884 4.107 1.00 96.56 175 GLN A C 1
ATOM 1408 O O . GLN A 1 175 ? -3.678 -3.947 3.574 1.00 96.56 175 GLN A O 1
ATOM 1413 N N . VAL A 1 176 ? -4.257 -1.988 4.502 1.00 96.06 176 VAL A N 1
ATOM 1414 C CA . VAL A 1 176 ? -5.704 -2.161 4.380 1.00 96.06 176 VAL A CA 1
ATOM 1415 C C . VAL A 1 176 ? -6.222 -1.222 3.292 1.00 96.06 176 VAL A C 1
ATOM 1417 O O . VAL A 1 176 ? -5.975 -0.015 3.377 1.00 96.06 176 VAL A O 1
ATOM 1420 N N . PRO A 1 177 ? -6.967 -1.714 2.287 1.00 95.50 177 PRO A N 1
ATOM 1421 C CA . PRO A 1 177 ? -7.574 -0.836 1.296 1.00 95.50 177 PRO A CA 1
ATOM 1422 C C . PRO A 1 177 ? -8.544 0.158 1.950 1.00 95.50 177 PRO A C 1
ATOM 1424 O O . PRO A 1 177 ? -9.357 -0.207 2.803 1.00 95.50 177 PRO A O 1
ATOM 1427 N N . ALA A 1 178 ? -8.508 1.421 1.528 1.00 95.44 178 ALA A N 1
ATOM 1428 C CA . ALA A 1 178 ? -9.345 2.482 2.090 1.00 95.44 178 ALA A CA 1
ATOM 1429 C C . ALA A 1 178 ? -10.848 2.181 1.956 1.00 95.44 178 ALA A C 1
ATOM 1431 O O . ALA A 1 178 ? -11.625 2.489 2.860 1.00 95.44 178 ALA A O 1
ATOM 1432 N N . SER A 1 179 ? -11.245 1.499 0.878 1.00 93.06 179 SER A N 1
ATOM 1433 C CA . SER A 1 179 ? -12.620 1.045 0.620 1.00 93.06 179 SER A CA 1
ATOM 1434 C C . SER A 1 179 ? -13.148 0.013 1.628 1.00 93.06 179 SER A C 1
ATOM 1436 O O . SER A 1 179 ? -14.361 -0.199 1.717 1.00 93.06 179 SER A O 1
ATOM 1438 N N . VAL A 1 180 ? -12.261 -0.631 2.394 1.00 92.44 180 VAL A N 1
ATOM 1439 C CA . VAL A 1 180 ? -12.627 -1.546 3.488 1.00 92.44 180 VAL A CA 1
ATOM 1440 C C . VAL A 1 180 ? -12.982 -0.764 4.752 1.00 92.44 180 VAL A C 1
ATOM 1442 O O . VAL A 1 180 ? -13.862 -1.178 5.505 1.00 92.44 180 VAL A O 1
ATOM 1445 N N . LEU A 1 181 ? -12.315 0.371 4.985 1.00 93.06 181 LEU A N 1
ATOM 1446 C CA . LEU A 1 181 ? -12.466 1.179 6.199 1.00 93.06 181 LEU A CA 1
ATOM 1447 C C . LEU A 1 181 ? -13.526 2.270 6.065 1.00 93.06 181 LEU A C 1
ATOM 1449 O O . LEU A 1 181 ? -14.146 2.647 7.063 1.00 93.06 181 LEU A O 1
ATOM 1453 N N . PHE A 1 182 ? -13.731 2.785 4.853 1.00 93.50 182 PHE A N 1
ATOM 1454 C CA . PHE A 1 182 ? -14.587 3.937 4.612 1.00 93.50 182 PHE A CA 1
ATOM 1455 C C . PHE A 1 182 ? -15.631 3.647 3.529 1.00 93.50 182 PHE A C 1
ATOM 1457 O O . PHE A 1 182 ? -15.305 3.055 2.500 1.00 93.50 182 PHE A O 1
ATOM 1464 N N . PRO A 1 183 ? -16.887 4.086 3.726 1.00 90.62 183 PRO A N 1
ATOM 1465 C CA . PRO A 1 183 ? -17.928 3.956 2.709 1.00 90.62 183 PRO A CA 1
ATOM 1466 C C . PRO A 1 183 ? -17.717 4.913 1.527 1.00 90.62 183 PRO A C 1
ATOM 1468 O O . PRO A 1 183 ? -18.163 4.616 0.423 1.00 90.62 183 PRO A O 1
ATOM 1471 N N . ASP A 1 184 ? -17.047 6.046 1.757 1.00 93.00 184 ASP A N 1
ATOM 1472 C CA . ASP A 1 184 ? -16.752 7.059 0.751 1.00 93.00 184 ASP A CA 1
ATOM 1473 C C . ASP A 1 184 ? -15.517 7.902 1.126 1.00 93.00 184 ASP A C 1
ATOM 1475 O O . ASP A 1 184 ? -15.019 7.889 2.258 1.00 93.00 184 ASP A O 1
ATOM 1479 N N . GLU A 1 185 ? -15.038 8.667 0.146 1.00 94.38 185 GLU A N 1
ATOM 1480 C CA . GLU A 1 185 ? -13.850 9.517 0.256 1.00 94.38 185 GLU A CA 1
ATOM 1481 C C . GLU A 1 185 ? -14.052 10.743 1.171 1.00 94.38 185 GLU A C 1
ATOM 1483 O O . GLU A 1 185 ? -13.082 11.253 1.733 1.00 94.38 185 GLU A O 1
ATOM 1488 N N . GLN A 1 186 ? -15.285 11.227 1.370 1.00 94.19 186 GLN A N 1
ATOM 1489 C CA . GLN A 1 186 ? -15.543 12.344 2.293 1.00 94.19 186 GLN A CA 1
ATOM 1490 C C . GLN A 1 186 ? -15.332 11.900 3.744 1.00 94.19 186 GLN A C 1
ATOM 1492 O O . GLN A 1 186 ? -14.688 12.600 4.535 1.00 94.19 186 GLN A O 1
ATOM 1497 N N . VAL A 1 187 ? -15.833 10.711 4.089 1.00 95.25 187 VAL A N 1
ATOM 1498 C CA . VAL A 1 187 ? -15.601 10.080 5.390 1.00 95.25 187 VAL A CA 1
ATOM 1499 C C . VAL A 1 187 ? -14.116 9.779 5.577 1.00 95.25 187 VAL A C 1
ATOM 1501 O O . VAL A 1 187 ? -13.586 10.092 6.649 1.00 95.25 187 VAL A O 1
ATOM 1504 N N . ALA A 1 188 ? -13.450 9.243 4.545 1.00 95.69 188 ALA A N 1
ATOM 1505 C CA . ALA A 1 188 ? -12.013 8.973 4.565 1.00 95.69 188 ALA A CA 1
ATOM 1506 C C . ALA A 1 188 ? -11.213 10.240 4.899 1.00 95.69 188 ALA A C 1
ATOM 1508 O O . ALA A 1 188 ? -10.508 10.271 5.903 1.00 95.69 188 ALA A O 1
ATOM 1509 N N . ARG A 1 189 ? -11.414 11.335 4.154 1.00 95.06 189 ARG A N 1
ATOM 1510 C CA . ARG A 1 189 ? -10.718 12.620 4.370 1.00 95.06 189 ARG A CA 1
ATOM 1511 C C . ARG A 1 189 ? -10.849 13.146 5.790 1.00 95.06 189 ARG A C 1
ATOM 1513 O O . ARG A 1 189 ? -9.856 13.561 6.382 1.00 95.06 189 ARG A O 1
ATOM 1520 N N . ARG A 1 190 ? -12.057 13.102 6.355 1.00 94.88 190 ARG A N 1
ATOM 1521 C CA . ARG A 1 190 ? -12.300 13.569 7.726 1.00 94.88 190 ARG A CA 1
ATOM 1522 C C . ARG A 1 190 ? -11.580 12.701 8.757 1.00 94.88 190 ARG A C 1
ATOM 1524 O O . ARG A 1 190 ? -10.921 13.244 9.638 1.00 94.88 190 ARG A O 1
ATOM 1531 N N . LYS A 1 191 ? -11.714 11.373 8.669 1.00 96.38 191 LYS A N 1
ATOM 1532 C CA . LYS A 1 191 ? -11.118 10.458 9.656 1.00 96.38 191 LYS A CA 1
ATOM 1533 C C . LYS A 1 191 ? -9.598 10.393 9.523 1.00 96.38 191 LYS A C 1
ATOM 1535 O O . LYS A 1 191 ? -8.899 10.531 10.521 1.00 96.38 191 LYS A O 1
ATOM 1540 N N . VAL A 1 192 ? -9.080 10.249 8.306 1.00 96.69 192 VAL A N 1
ATOM 1541 C CA . VAL A 1 192 ? -7.633 10.219 8.051 1.00 96.69 192 VAL A CA 1
ATOM 1542 C C . VAL A 1 192 ? -7.004 11.567 8.398 1.00 96.69 192 VAL A C 1
ATOM 1544 O O . VAL A 1 192 ? -5.957 11.582 9.027 1.00 96.69 192 VAL A O 1
ATOM 1547 N N . GLY A 1 193 ? -7.668 12.698 8.128 1.00 94.44 193 GLY A N 1
ATOM 1548 C CA . GLY A 1 193 ? -7.191 14.023 8.551 1.00 94.44 193 GLY A CA 1
ATOM 1549 C C . GLY A 1 193 ? -7.057 14.207 10.067 1.00 94.44 193 GLY A C 1
ATOM 1550 O O . GLY A 1 193 ? -6.227 14.993 10.513 1.00 94.44 193 GLY A O 1
ATOM 1551 N N . GLN A 1 194 ? -7.834 13.473 10.866 1.00 94.31 194 GLN A N 1
ATOM 1552 C CA . GLN A 1 194 ? -7.717 13.465 12.329 1.00 94.31 194 GLN A CA 1
ATOM 1553 C C . GLN A 1 194 ? -6.668 12.462 12.824 1.00 94.31 194 GLN A C 1
ATOM 1555 O O . GLN A 1 194 ? -5.982 12.716 13.811 1.00 94.31 194 GLN A O 1
ATOM 1560 N N . TRP A 1 195 ? -6.556 11.319 12.150 1.00 95.00 195 TRP A N 1
ATOM 1561 C CA . TRP A 1 195 ? -5.650 10.232 12.519 1.00 95.00 195 TRP A CA 1
ATOM 1562 C C . TRP A 1 195 ? -4.197 10.481 12.091 1.00 95.00 195 TRP A C 1
ATOM 1564 O O . TRP A 1 195 ? -3.263 10.130 12.812 1.00 95.00 195 TRP A O 1
ATOM 1574 N N . PHE A 1 196 ? -3.997 11.097 10.927 1.00 94.25 196 PHE A N 1
ATOM 1575 C CA . PHE A 1 196 ? -2.708 11.233 10.262 1.00 94.25 196 PHE A CA 1
ATOM 1576 C C . PHE A 1 196 ? -2.255 12.695 10.225 1.00 94.25 196 PHE A C 1
ATOM 1578 O O . PHE A 1 196 ? -2.395 13.404 9.227 1.00 94.25 196 PHE A O 1
ATOM 1585 N N . ILE A 1 197 ? -1.701 13.155 11.348 1.00 87.31 197 ILE A N 1
ATOM 1586 C CA . ILE A 1 197 ? -1.153 14.509 11.478 1.00 87.31 197 ILE A CA 1
ATOM 1587 C C . ILE A 1 197 ? 0.195 14.563 10.747 1.00 87.31 197 ILE A C 1
ATOM 1589 O O . ILE A 1 197 ? 1.240 14.278 11.326 1.00 87.31 197 ILE A O 1
ATOM 1593 N N . HIS A 1 198 ? 0.165 14.904 9.460 1.00 88.06 198 HIS A N 1
ATOM 1594 C CA . HIS A 1 198 ? 1.355 15.017 8.618 1.00 88.06 198 HIS A CA 1
ATOM 1595 C C . HIS A 1 198 ? 1.199 16.188 7.647 1.00 88.06 198 HIS A C 1
ATOM 1597 O O . HIS A 1 198 ? 0.259 16.227 6.854 1.00 88.06 198 HIS A O 1
ATOM 1603 N N . ARG A 1 199 ? 2.163 17.116 7.641 1.00 85.94 199 ARG A N 1
ATOM 1604 C CA . ARG A 1 199 ? 2.086 18.355 6.847 1.00 85.94 199 ARG A CA 1
ATOM 1605 C C . ARG A 1 199 ? 1.898 18.102 5.348 1.00 85.94 199 ARG A C 1
ATOM 1607 O O . ARG A 1 199 ? 0.954 18.622 4.767 1.00 85.94 199 ARG A O 1
ATOM 1614 N N . GLY A 1 200 ? 2.751 17.266 4.749 1.00 84.19 200 GLY A N 1
ATOM 1615 C CA . GLY A 1 200 ? 2.680 16.945 3.315 1.00 84.19 200 GLY A CA 1
ATOM 1616 C C . GLY A 1 200 ? 1.355 16.304 2.882 1.00 84.19 200 GLY A C 1
ATOM 1617 O O . GLY A 1 200 ? 0.808 16.685 1.857 1.00 84.19 200 GLY A O 1
ATOM 1618 N N . TYR A 1 201 ? 0.797 15.392 3.684 1.00 88.81 201 TYR A N 1
ATOM 1619 C CA . TYR A 1 201 ? -0.544 14.849 3.474 1.00 88.81 201 TYR A CA 1
ATOM 1620 C C . TYR A 1 201 ? -1.618 15.942 3.579 1.00 88.81 201 TYR A C 1
ATOM 1622 O O . TYR A 1 201 ? -2.466 16.046 2.700 1.00 88.81 201 TYR A O 1
ATOM 1630 N N . THR A 1 202 ? -1.577 16.794 4.608 1.00 89.19 202 THR A N 1
ATOM 1631 C CA . THR A 1 202 ? -2.557 17.881 4.769 1.00 89.19 202 THR A CA 1
ATOM 1632 C C . THR A 1 202 ? -2.550 18.838 3.578 1.00 89.19 202 THR A C 1
ATOM 1634 O O . THR A 1 202 ? -3.619 19.220 3.109 1.00 89.19 202 THR A O 1
ATOM 1637 N N . GLU A 1 203 ? -1.368 19.200 3.072 1.00 87.12 203 GLU A N 1
ATOM 1638 C CA . GLU A 1 203 ? -1.209 20.016 1.860 1.00 87.12 203 GLU A CA 1
ATOM 1639 C C . GLU A 1 203 ? -1.761 19.277 0.627 1.00 87.12 203 GLU A C 1
ATOM 1641 O O . GLU A 1 203 ? -2.605 19.817 -0.085 1.00 87.12 203 GLU A O 1
ATOM 1646 N N . ALA A 1 204 ? -1.389 18.007 0.429 1.00 85.62 204 ALA A N 1
ATOM 1647 C CA . ALA A 1 204 ? -1.878 17.176 -0.673 1.00 85.62 204 ALA A CA 1
ATOM 1648 C C . ALA A 1 204 ? -3.409 17.065 -0.701 1.00 85.62 204 ALA A C 1
ATOM 1650 O O . ALA A 1 204 ? -4.049 17.220 -1.742 1.00 85.62 204 ALA A O 1
ATOM 1651 N N . MET A 1 205 ? -4.029 16.841 0.454 1.00 88.56 205 MET A N 1
ATOM 1652 C CA . MET A 1 205 ? -5.470 16.631 0.544 1.00 88.56 205 MET A CA 1
ATOM 1653 C C . MET A 1 205 ? -6.297 17.906 0.356 1.00 88.56 205 MET A C 1
ATOM 1655 O O . MET A 1 205 ? -7.523 17.813 0.284 1.00 88.56 205 MET A O 1
ATOM 1659 N N . GLN A 1 206 ? -5.676 19.073 0.169 1.00 88.06 206 GLN A N 1
ATOM 1660 C CA . GLN A 1 206 ? -6.376 20.254 -0.352 1.00 88.06 206 GLN A CA 1
ATOM 1661 C C . GLN A 1 206 ? -6.849 20.041 -1.802 1.00 88.06 206 GLN A C 1
ATOM 1663 O O . GLN A 1 206 ? -7.820 20.665 -2.234 1.00 88.06 206 GLN A O 1
ATOM 1668 N N . HIS A 1 207 ? -6.241 19.103 -2.539 1.00 85.12 207 HIS A N 1
ATOM 1669 C CA . HIS A 1 207 ? -6.656 18.737 -3.890 1.00 85.12 207 HIS A CA 1
ATOM 1670 C C . HIS A 1 207 ? -7.846 17.769 -3.872 1.00 85.12 207 HIS A C 1
ATOM 1672 O O . HIS A 1 207 ? -7.761 16.632 -3.398 1.00 85.12 207 HIS A O 1
ATOM 1678 N N . SER A 1 208 ? -8.972 18.199 -4.446 1.00 84.12 208 SER A N 1
ATOM 1679 C CA . SER A 1 208 ? -10.197 17.390 -4.567 1.00 84.12 208 SER A CA 1
ATOM 1680 C C . SER A 1 208 ? -10.068 16.219 -5.549 1.00 84.12 208 SER A C 1
ATOM 1682 O O . SER A 1 208 ? -10.856 15.276 -5.479 1.00 84.12 208 SER A O 1
ATOM 1684 N N . GLY A 1 209 ? -9.067 16.266 -6.435 1.00 88.44 209 GLY A N 1
ATOM 1685 C CA . GLY A 1 209 ? -8.765 15.223 -7.415 1.00 88.44 209 GLY A CA 1
ATOM 1686 C C . GLY A 1 209 ? -8.090 13.979 -6.838 1.00 88.44 209 GLY A C 1
ATOM 1687 O O . GLY A 1 209 ? -7.976 12.990 -7.552 1.00 88.44 209 GLY A O 1
ATOM 1688 N N . LEU A 1 210 ? -7.667 13.997 -5.570 1.00 91.25 210 LEU A N 1
ATOM 1689 C CA . LEU A 1 210 ? -7.064 12.837 -4.914 1.00 91.25 210 LEU A CA 1
ATOM 1690 C C . LEU A 1 210 ? -8.110 11.958 -4.215 1.00 91.25 210 LEU A C 1
ATOM 1692 O O . LEU A 1 210 ? -9.165 12.433 -3.773 1.00 91.25 210 LEU A O 1
ATOM 1696 N N . MET A 1 211 ? -7.799 10.675 -4.086 1.00 94.12 211 MET A N 1
ATOM 1697 C CA . MET A 1 211 ? -8.549 9.721 -3.274 1.00 94.12 211 MET A CA 1
ATOM 1698 C C . MET A 1 211 ? -7.608 8.786 -2.515 1.00 94.12 211 MET A C 1
ATOM 1700 O O . MET A 1 211 ? -6.498 8.523 -2.980 1.00 94.12 211 MET A O 1
ATOM 1704 N N . HIS A 1 212 ? -8.059 8.272 -1.373 1.00 96.69 212 HIS A N 1
ATOM 1705 C CA . HIS A 1 212 ? -7.299 7.295 -0.596 1.00 96.69 212 HIS A CA 1
ATOM 1706 C C . HIS A 1 212 ? -7.346 5.917 -1.256 1.00 96.69 212 HIS A C 1
ATOM 1708 O O . HIS A 1 212 ? -8.408 5.459 -1.684 1.00 96.69 212 HIS A O 1
ATOM 1714 N N . THR A 1 213 ? -6.209 5.230 -1.285 1.00 96.19 213 THR A N 1
ATOM 1715 C CA . THR A 1 213 ? -6.098 3.858 -1.798 1.00 96.19 213 THR A CA 1
ATOM 1716 C C . THR A 1 213 ? -5.887 2.867 -0.665 1.00 96.19 213 THR A C 1
ATOM 1718 O O . THR A 1 213 ? -6.650 1.910 -0.536 1.00 96.19 213 THR A O 1
ATOM 1721 N N . THR A 1 214 ? -4.902 3.120 0.194 1.00 96.81 214 THR A N 1
ATOM 1722 C CA . THR A 1 214 ? -4.452 2.197 1.239 1.00 96.81 214 THR A CA 1
ATOM 1723 C C . THR A 1 214 ? -4.100 2.937 2.528 1.00 96.81 214 THR A C 1
ATOM 1725 O O . THR A 1 214 ? -3.655 4.085 2.522 1.00 96.81 214 THR A O 1
ATOM 1728 N N . LEU A 1 215 ? -4.339 2.287 3.664 1.00 97.62 215 LEU A N 1
ATOM 1729 C CA . LEU A 1 215 ? -3.930 2.738 4.991 1.00 97.62 215 LEU A CA 1
ATOM 1730 C C . LEU A 1 215 ? -3.004 1.666 5.540 1.00 97.62 215 LEU A C 1
ATOM 1732 O O . LEU A 1 215 ? -3.362 0.486 5.528 1.00 97.62 215 LEU A O 1
ATOM 1736 N N . GLY A 1 216 ? -1.818 2.065 5.982 1.00 96.31 216 GLY A N 1
ATOM 1737 C CA . GLY A 1 216 ? -0.784 1.126 6.376 1.00 96.31 216 GLY A CA 1
ATOM 1738 C C . GLY A 1 216 ? -0.244 1.333 7.782 1.00 96.31 216 GLY A C 1
ATOM 1739 O O . GLY A 1 216 ? -0.240 2.439 8.330 1.00 96.31 216 GLY A O 1
ATOM 1740 N N . TRP A 1 217 ? 0.248 0.232 8.338 1.00 95.81 217 TRP A N 1
ATOM 1741 C CA . TRP A 1 217 ? 0.934 0.149 9.620 1.00 95.81 217 TRP A CA 1
ATOM 1742 C C . TRP A 1 217 ? 2.189 -0.689 9.444 1.00 95.81 217 TRP A C 1
ATOM 1744 O O . TRP A 1 217 ? 2.108 -1.910 9.386 1.00 95.81 217 TRP A O 1
ATOM 1754 N N . GLU A 1 218 ? 3.335 -0.031 9.335 1.00 94.19 218 GLU A N 1
ATOM 1755 C CA . GLU A 1 218 ? 4.656 -0.648 9.262 1.00 94.19 218 GLU A CA 1
ATOM 1756 C C . GLU A 1 218 ? 5.197 -0.814 10.688 1.00 94.19 218 GLU A C 1
ATOM 1758 O O . GLU A 1 218 ? 5.521 0.157 11.381 1.00 94.19 218 GLU A O 1
ATOM 1763 N N . PHE A 1 219 ? 5.245 -2.061 11.140 1.00 93.25 219 PHE A N 1
ATOM 1764 C CA . PHE A 1 219 ? 5.802 -2.462 12.419 1.00 93.25 219 PHE A CA 1
ATOM 1765 C C . PHE A 1 219 ? 7.300 -2.678 12.244 1.00 93.25 219 PHE A C 1
ATOM 1767 O O . PHE A 1 219 ? 7.725 -3.501 11.437 1.00 93.25 219 PHE A O 1
ATOM 1774 N N . THR A 1 220 ? 8.098 -1.930 12.998 1.00 89.00 220 THR A N 1
ATOM 1775 C CA . THR A 1 220 ? 9.543 -2.133 13.105 1.00 89.00 220 THR A CA 1
ATOM 1776 C C . THR A 1 220 ? 9.899 -2.448 14.560 1.00 89.00 220 THR A C 1
ATOM 1778 O O . THR A 1 220 ? 9.064 -2.263 15.452 1.00 89.00 220 THR A O 1
ATOM 1781 N N . PRO A 1 221 ? 11.136 -2.886 14.870 1.00 85.31 221 PRO A N 1
ATOM 1782 C CA . PRO A 1 221 ? 11.504 -3.277 16.231 1.00 85.31 221 PRO A CA 1
ATOM 1783 C C . PRO A 1 221 ? 11.384 -2.136 17.248 1.00 85.31 221 PRO A C 1
ATOM 1785 O O . PRO A 1 221 ? 11.324 -2.381 18.448 1.00 85.31 221 PRO A O 1
ATOM 1788 N N . THR A 1 222 ? 11.385 -0.886 16.779 1.00 87.06 222 THR A N 1
ATOM 1789 C CA . THR A 1 222 ? 11.451 0.305 17.633 1.00 87.06 222 THR A CA 1
ATOM 1790 C C . THR A 1 222 ? 10.254 1.236 17.496 1.00 87.06 222 THR A C 1
ATOM 1792 O O . THR A 1 222 ? 10.124 2.160 18.302 1.00 87.06 222 THR A O 1
ATOM 1795 N N . ARG A 1 223 ? 9.406 1.065 16.476 1.00 90.44 223 ARG A N 1
ATOM 1796 C CA . ARG A 1 223 ? 8.290 1.979 16.222 1.00 90.44 223 ARG A CA 1
ATOM 1797 C C . ARG A 1 223 ? 7.198 1.360 15.362 1.00 90.44 223 ARG A C 1
ATOM 1799 O O . ARG A 1 223 ? 7.416 0.433 14.590 1.00 90.44 223 ARG A O 1
ATOM 1806 N N . LEU A 1 224 ? 6.037 2.000 15.439 1.00 92.62 224 LEU A N 1
ATOM 1807 C CA . LEU A 1 224 ? 4.941 1.853 14.495 1.00 92.62 224 LEU A CA 1
ATOM 1808 C C . LEU A 1 224 ? 4.933 3.061 13.554 1.00 92.62 224 LEU A C 1
ATOM 1810 O O . LEU A 1 224 ? 4.761 4.196 14.008 1.00 92.62 224 LEU A O 1
ATOM 1814 N N . VAL A 1 225 ? 5.119 2.829 12.258 1.00 93.19 225 VAL A N 1
ATOM 1815 C CA . VAL A 1 225 ? 5.014 3.864 11.224 1.00 93.19 225 VAL A CA 1
ATOM 1816 C C . VAL A 1 225 ? 3.661 3.731 10.541 1.00 93.19 225 VAL A C 1
ATOM 1818 O O . VAL A 1 225 ? 3.309 2.677 10.024 1.00 93.19 225 VAL A O 1
ATOM 1821 N N . ARG A 1 226 ? 2.888 4.815 10.539 1.00 95.31 226 ARG A N 1
ATOM 1822 C CA . ARG A 1 226 ? 1.606 4.885 9.836 1.00 95.31 226 ARG A CA 1
ATOM 1823 C C . ARG A 1 226 ? 1.854 5.334 8.411 1.00 95.31 226 ARG A C 1
ATOM 1825 O O . ARG A 1 226 ? 2.680 6.227 8.198 1.00 95.31 226 ARG A O 1
ATOM 1832 N N . THR A 1 227 ? 1.128 4.774 7.456 1.00 95.75 227 THR A N 1
ATOM 1833 C CA . THR A 1 227 ? 1.197 5.212 6.065 1.00 95.75 227 THR A CA 1
ATOM 1834 C C . THR A 1 227 ? -0.179 5.460 5.467 1.00 95.75 227 THR A C 1
ATOM 1836 O O . THR A 1 227 ? -1.175 4.858 5.871 1.00 95.75 227 THR A O 1
ATOM 1839 N N . VAL A 1 228 ? -0.230 6.383 4.509 1.00 96.50 228 VAL A N 1
ATOM 1840 C CA . VAL A 1 228 ? -1.432 6.718 3.742 1.00 96.50 228 VAL A CA 1
ATOM 1841 C C . VAL A 1 228 ? -1.078 6.725 2.264 1.00 96.50 228 VAL A C 1
ATOM 1843 O O . VAL A 1 228 ? -0.297 7.572 1.830 1.00 96.50 228 VAL A O 1
ATOM 1846 N N . GLY A 1 229 ? -1.659 5.790 1.519 1.00 95.62 229 GLY A N 1
ATOM 1847 C CA . GLY A 1 229 ? -1.643 5.750 0.064 1.00 95.62 229 GLY A CA 1
ATOM 1848 C C . GLY A 1 229 ? -2.753 6.622 -0.518 1.00 95.62 229 GLY A C 1
ATOM 1849 O O . GLY A 1 229 ? -3.906 6.570 -0.072 1.00 95.62 229 GLY A O 1
ATOM 1850 N N . VAL A 1 230 ? -2.411 7.430 -1.516 1.00 94.62 230 VAL A N 1
ATOM 1851 C CA . VAL A 1 230 ? -3.351 8.241 -2.290 1.00 94.62 230 VAL A CA 1
ATOM 1852 C C . VAL A 1 230 ? -3.039 8.158 -3.776 1.00 94.62 230 VAL A C 1
ATOM 1854 O O . VAL A 1 230 ? -1.900 7.956 -4.191 1.00 94.62 230 VAL A O 1
ATOM 1857 N N . THR A 1 231 ? -4.056 8.380 -4.595 1.00 93.31 231 THR A N 1
ATOM 1858 C CA . THR A 1 231 ? -3.922 8.447 -6.051 1.00 93.31 231 THR A CA 1
ATOM 1859 C C . THR A 1 231 ? -4.880 9.474 -6.646 1.00 93.31 231 THR A C 1
ATOM 1861 O O . THR A 1 231 ? -5.724 10.035 -5.941 1.00 93.31 231 THR A O 1
ATOM 1864 N N . LEU A 1 232 ? -4.775 9.714 -7.953 1.00 89.88 232 LEU A N 1
ATOM 1865 C CA . LEU A 1 232 ? -5.743 10.504 -8.701 1.00 89.88 232 LEU A CA 1
ATOM 1866 C C . LEU A 1 232 ? -7.053 9.724 -8.849 1.00 89.88 232 LEU A C 1
ATOM 1868 O O . LEU A 1 232 ? -7.076 8.577 -9.299 1.00 89.88 232 LEU A O 1
ATOM 1872 N N . ARG A 1 233 ? -8.165 10.374 -8.501 1.00 88.06 233 ARG A N 1
ATOM 1873 C CA . ARG A 1 233 ? -9.520 9.823 -8.626 1.00 88.06 233 ARG A CA 1
ATOM 1874 C C . ARG A 1 233 ? -9.857 9.475 -10.071 1.00 88.06 233 ARG A C 1
ATOM 1876 O O . ARG A 1 233 ? -10.448 8.433 -10.320 1.00 88.06 233 ARG A O 1
ATOM 1883 N N . ASN A 1 234 ? -9.471 10.353 -10.991 1.00 84.06 234 ASN A N 1
ATOM 1884 C CA . ASN A 1 234 ? -9.650 10.167 -12.420 1.00 84.06 234 ASN A CA 1
ATOM 1885 C C . ASN A 1 234 ? -8.271 10.175 -13.074 1.00 84.06 234 ASN A C 1
ATOM 1887 O O . ASN A 1 234 ? -7.504 11.123 -12.900 1.00 84.06 234 ASN A O 1
ATOM 1891 N N . TRP A 1 235 ? -7.976 9.113 -13.814 1.00 79.56 235 TRP A N 1
ATOM 1892 C CA . TRP A 1 235 ? -6.833 9.030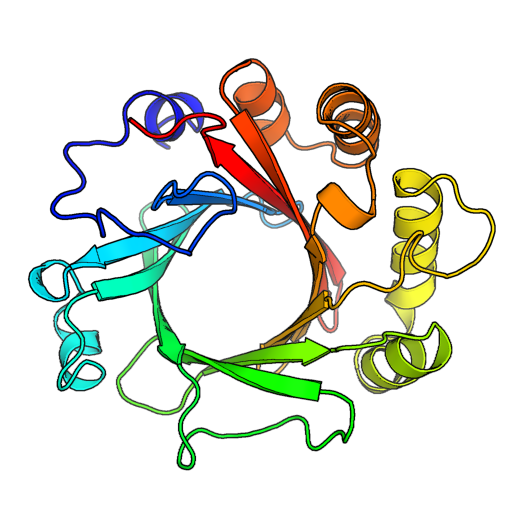 -14.706 1.00 79.56 235 TRP A CA 1
ATOM 1893 C C . TRP A 1 235 ? -7.377 8.936 -16.130 1.00 79.56 235 TRP A C 1
ATOM 1895 O O . TRP A 1 235 ? -8.159 8.021 -16.396 1.00 79.56 235 TRP A O 1
ATOM 1905 N N . ARG A 1 236 ? -6.933 9.856 -17.003 1.00 66.50 236 ARG A N 1
ATOM 1906 C CA . ARG A 1 236 ? -7.436 10.198 -18.355 1.00 66.50 236 ARG A CA 1
ATOM 1907 C C . ARG A 1 236 ? -8.301 11.455 -18.392 1.00 66.50 236 ARG A C 1
ATOM 1909 O O . ARG A 1 236 ? -9.357 11.483 -17.724 1.00 66.50 236 ARG A O 1
#

pLDDT: mean 86.25, std 11.35, range [33.0, 97.62]

Foldseek 3Di:
DPCALVNCAPPVDPLDDADCQAPPFPQSFQKKWKAKLPPGWIKMKGWDALVSDPPQCSVVQVPNGTWIWIWTDDPPDIQIKTKDFDDPPADDPDPDPQWAWGIFIDSGPDDTFKTKTKRQFDDLVNVCVVCVVQFVVCSVVVQVLLCQQQVDPDSDFQDRGIWMWMDGPFKIKTKDFSVRRDVDQVSVCVSCVVSRPHDSVVVSVVDPQKGWTIWMWIGGNVDTMIMTMMDGNHDD

Organism: Deinococcus cellulosilyticus (strain DSM 18568 / NBRC 106333 / KACC 11606 / 5516J-15) (NCBI:txid1223518)

Secondary structure (DSSP, 8-state):
----HHHHHHS--S---B-TT--SSTT--SEEEEEETTTTEEEEEEEEEGGGS-TTTGGG-TT-SEEEEEEEEETTEEEEEEEEE--TTS------TTEEEEEEEESSSSS--EEEEEESS--HHHHHHHHHHHHGGGHHHHHHHHHHHH--SSSS-SS---EEEEEETTEEEEEEEHHHH-SSHHHHHHHHHHH---HHHHHHTT-TTEEEEEEEEEE-SS-EEEEEEEEES---

Sequence (236 aa):
MLETVTDLLISPPNLGDFNPQSTLTPSGCPIEWTFASHPETLRYTLDLHARQIPEHLRPLMPGLTYCWVHIQKTGSHTRHQLLKLHNWNDPDPLYLEDCVPVLSGFHQVAPATETHYLHQEPTPQSLEMLLQDQHSPHLPAFWNDLRFLSGHPTRTLPRKSPITLVMQQNSIAVQVPASVLFPDEQVARRKVGQWFIHRGYTEAMQHSGLMHTTLGWEFTPTRLVRTVGVTLRNWR

Radius of gyration: 17.38 Å; chains: 1; bounding box: 39×44×43 Å